Protein AF-0000000066157811 (afdb_homodimer)

Foldseek 3Di:
DQDLQRLCCLQAEAQVDDPPVDFCVLVVSCVVSPVQVPHNDFKGKHFHHPQVLQFCQQVAAFDAFPVGDGQKGKHPFWTKMKMWGFDPPATPNRTHTGIDIDTFIWMFGWDDVVTGGRGTRDTDHDDD/DQALQRLCCLQAEAQVDDPPVDFCVLVVSCVVSPCQVPHNDFKGKHFHHPQVLQFCQQVAAFDAFPVGDGQKGKRPFWTKMKMWGFDPPATPNRTHTGI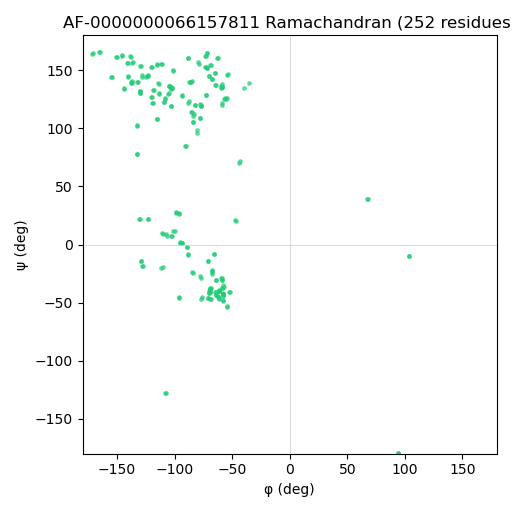DIDTFIWMFGWDDVVTGGRGTRDTDHDDD

Sequence (256 aa):
KESSAKKFQRQHIDSSGSPSTNPNYCNAMMKSRNMTQERCKPVNTFVHEPLADVQAVCFQKNVPCKNGQSNCYESTSNMHITDCRLTSNSKFPDCLYRTSQEEKSIIVACEGNPYVPVHFDASVAASAKESSAKKFQRQHIDSSGSPSTNPNYCNAMMKSRNMTQERCKPVNTFVHEPLADVQAVCFQKNVPCKNGQSNCYESTSNMHITDCRLTSNSKFPDCLYRTSQEEKSIIVACEGNPYVPVHFDASVAASA

pLDDT: mean 93.69, std 8.55, range [51.44, 98.88]

Secondary structure (DSSP, 8-state):
---HHHHHHHHHB-TT----S-TTHHHHHHHHTTSSSSS--SEEEEE-S-HHHHHHGGGSEEE--TTS-S-EEE-SS-EEEEEEEE-TT-BTTB--EEEEEEEEEEEEEEETTTTEEEEEEEEEPPP-/---HHHHHHHHHB-TT----S-TTHHHHHHHHTTSSSSS--SEEEEE-S-HHHHHHGGGSEEE--TTS-S-EEE-SS-EEEEEEEE-TT-BTTB--EEEEEEEEEEEEEEETTTTEEEEEEEEEPPP-

Radius of gyration: 18.24 Å; Cα contacts (8 Å, |Δi|>4): 579; chains: 2; bounding box: 44×49×45 Å

Solvent-accessible surface area (backbone atoms only — not comparable to full-atom values): 13623 Å² total; per-residue (Å²): 131,83,49,56,47,55,47,33,44,56,61,26,56,36,45,85,48,64,86,54,95,46,62,56,48,35,42,53,50,40,50,77,48,63,43,41,79,90,43,58,59,32,59,49,55,34,34,32,53,51,66,67,63,60,40,50,21,67,75,52,45,57,26,58,25,80,88,65,47,72,50,17,14,30,35,92,52,69,39,52,33,35,41,28,35,42,39,58,90,40,47,75,81,56,58,39,36,43,36,27,75,45,74,27,22,41,28,31,28,42,47,73,87,72,63,30,49,40,43,83,71,48,72,41,73,75,66,110,130,83,48,55,46,55,46,32,44,56,63,25,55,37,47,84,48,66,88,55,95,46,62,55,49,34,40,53,49,39,51,76,49,62,41,43,79,91,43,57,60,34,60,49,54,33,33,31,53,52,66,68,63,62,40,49,20,66,74,52,46,56,26,57,25,81,86,64,46,73,50,16,13,30,35,92,52,69,39,53,32,36,40,28,36,42,39,57,90,40,47,73,83,56,58,41,35,44,38,28,75,45,74,27,22,42,28,33,29,42,48,75,87,73,63,30,49,41,42,84,71,48,72,41,73,75,67,110

Organism: Proechimys guairae (NCBI:txid10163)

Structure (mmCIF, N/CA/C/O backbone):
data_AF-0000000066157811-model_v1
#
loop_
_entity.id
_entity.type
_entity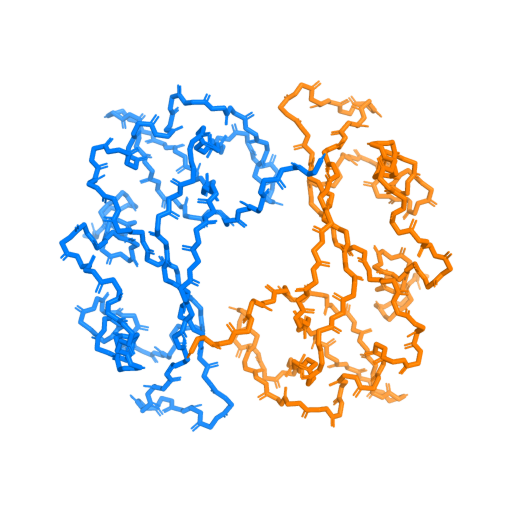.pdbx_description
1 polymer 'Ribonuclease pancreatic'
#
loop_
_atom_site.group_PDB
_atom_site.id
_atom_site.type_symbol
_atom_site.label_atom_id
_atom_site.label_alt_id
_atom_site.label_comp_id
_atom_site.label_asym_id
_atom_site.label_entity_id
_atom_site.label_seq_id
_atom_site.pdbx_PDB_ins_code
_atom_site.Cartn_x
_atom_site.Cartn_y
_atom_site.Cartn_z
_atom_site.occupancy
_atom_site.B_iso_or_equiv
_atom_site.auth_seq_id
_atom_site.auth_comp_id
_atom_site.auth_asym_id
_atom_site.auth_atom_id
_atom_site.pdbx_PDB_model_num
ATOM 1 N N . LYS A 1 1 ? -8.438 27.047 -4.875 1 87.5 1 LYS A N 1
ATOM 2 C CA . LYS A 1 1 ? -8.141 25.625 -5.02 1 87.5 1 LYS A CA 1
ATOM 3 C C . LYS A 1 1 ? -7.094 25.172 -4.004 1 87.5 1 LYS A C 1
ATOM 5 O O . LYS A 1 1 ? -6.07 25.828 -3.824 1 87.5 1 LYS A O 1
ATOM 10 N N . GLU A 1 2 ? -7.328 24.219 -3.223 1 95.88 2 GLU A N 1
ATOM 11 C CA . GLU A 1 2 ? -6.398 23.672 -2.24 1 95.88 2 GLU A CA 1
ATOM 12 C C . GLU A 1 2 ? -5.125 23.172 -2.91 1 95.88 2 GLU A C 1
ATOM 14 O O . GLU A 1 2 ? -5.188 22.469 -3.924 1 95.88 2 GLU A O 1
ATOM 19 N N . SER A 1 3 ? -3.963 23.719 -2.502 1 97.62 3 SER A N 1
ATOM 20 C CA . SER A 1 3 ? -2.703 23.25 -3.057 1 97.62 3 SER A CA 1
ATOM 21 C C . SER A 1 3 ? -2.469 21.781 -2.701 1 97.62 3 SER A C 1
ATOM 23 O O . SER A 1 3 ? -3.068 21.266 -1.758 1 97.62 3 SER A O 1
ATOM 25 N N . SER A 1 4 ? -1.574 21.156 -3.494 1 98.19 4 SER A N 1
ATOM 26 C CA . SER A 1 4 ? -1.244 19.766 -3.211 1 98.19 4 SER A CA 1
ATOM 27 C C . SER A 1 4 ? -0.693 19.594 -1.799 1 98.19 4 SER A C 1
ATOM 29 O O . SER A 1 4 ? -1.009 18.625 -1.112 1 98.19 4 SER A O 1
ATOM 31 N N . ALA A 1 5 ? 0.151 20.484 -1.361 1 98.31 5 ALA A N 1
ATOM 32 C CA . ALA A 1 5 ? 0.729 20.438 -0.021 1 98.31 5 ALA A CA 1
ATOM 33 C C . ALA A 1 5 ? -0.353 20.547 1.048 1 98.31 5 ALA A C 1
ATOM 35 O O . ALA A 1 5 ? -0.346 19.812 2.033 1 98.31 5 ALA A O 1
ATOM 36 N N . LYS A 1 6 ? -1.218 21.453 0.888 1 98.31 6 LYS A N 1
ATOM 37 C CA . LYS A 1 6 ? -2.305 21.625 1.847 1 98.31 6 LYS A CA 1
ATOM 38 C C . LYS A 1 6 ? -3.223 20.406 1.87 1 98.31 6 LYS A C 1
ATOM 40 O O . LYS A 1 6 ? -3.684 20 2.936 1 98.31 6 LYS A O 1
ATOM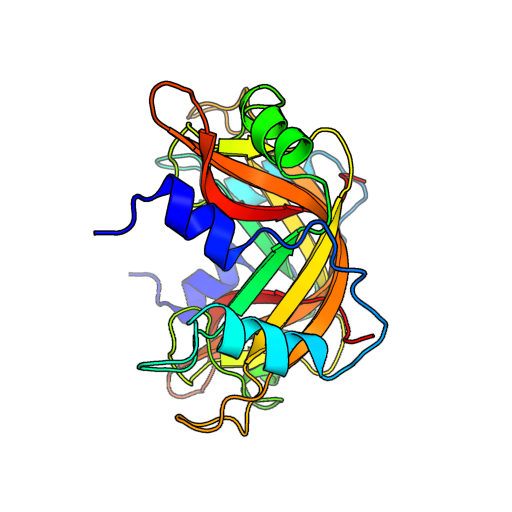 45 N N . LYS A 1 7 ? -3.547 19.906 0.721 1 98.38 7 LYS A N 1
ATOM 46 C CA . LYS A 1 7 ? -4.352 18.703 0.628 1 98.38 7 LYS A CA 1
ATOM 47 C C . LYS A 1 7 ? -3.686 17.531 1.368 1 98.38 7 LYS A C 1
ATOM 49 O O . LYS A 1 7 ? -4.352 16.781 2.08 1 98.38 7 LYS A O 1
ATOM 54 N N . PHE A 1 8 ? -2.416 17.438 1.186 1 98.81 8 PHE A N 1
ATOM 55 C CA . PHE A 1 8 ? -1.647 16.422 1.891 1 98.81 8 PHE A CA 1
ATOM 56 C C . PHE A 1 8 ? -1.806 16.562 3.398 1 98.81 8 PHE A C 1
ATOM 58 O O . PHE A 1 8 ? -2.045 15.586 4.105 1 98.81 8 PHE A O 1
ATOM 65 N N . GLN A 1 9 ? -1.651 17.719 3.844 1 98.5 9 GLN A N 1
ATOM 66 C CA . GLN A 1 9 ? -1.771 17.953 5.277 1 98.5 9 GLN A CA 1
ATOM 67 C C . GLN A 1 9 ? -3.174 17.625 5.777 1 98.5 9 GLN A C 1
ATOM 69 O O . GLN A 1 9 ? -3.334 16.953 6.801 1 98.5 9 GLN A O 1
ATOM 74 N N . ARG A 1 10 ? -4.168 18.047 5.074 1 98.38 10 ARG A N 1
ATOM 75 C CA . ARG A 1 10 ? -5.547 17.797 5.477 1 98.38 10 ARG A CA 1
ATOM 76 C C . ARG A 1 10 ? -5.836 16.297 5.523 1 98.38 10 ARG A C 1
ATOM 78 O O . ARG A 1 10 ? -6.48 15.812 6.457 1 98.38 10 ARG A O 1
ATOM 85 N N . GLN A 1 11 ? -5.309 15.602 4.559 1 98.62 11 GLN A N 1
ATOM 86 C CA . GLN A 1 11 ? -5.684 14.195 4.398 1 98.62 11 GLN A CA 1
ATOM 87 C C . GLN A 1 11 ? -4.852 13.297 5.309 1 98.62 11 GLN A C 1
ATOM 89 O O . GLN A 1 11 ? -5.301 12.227 5.711 1 98.62 11 GLN A O 1
ATOM 94 N N . HIS A 1 12 ? -3.635 13.766 5.699 1 98.5 12 HIS A N 1
ATOM 95 C CA . HIS A 1 12 ? -2.738 12.742 6.223 1 98.5 12 HIS A CA 1
ATOM 96 C C . HIS A 1 12 ? -2.166 13.148 7.578 1 98.5 12 HIS A C 1
ATOM 98 O O . HIS A 1 12 ? -1.604 12.312 8.297 1 98.5 12 HIS A O 1
ATOM 104 N N . ILE A 1 13 ? -2.277 14.391 7.984 1 98.38 13 ILE A N 1
ATOM 105 C CA . ILE A 1 13 ? -1.599 14.828 9.203 1 98.38 13 ILE A CA 1
ATOM 106 C C . ILE A 1 13 ? -2.607 14.938 10.344 1 98.38 13 ILE A C 1
ATOM 108 O O . ILE A 1 13 ? -3.582 15.688 10.242 1 98.38 13 ILE A O 1
ATOM 112 N N . ASP A 1 14 ? -2.395 14.203 11.312 1 96.88 14 ASP A N 1
ATOM 113 C CA . ASP A 1 14 ? -3.092 14.328 12.586 1 96.88 14 ASP A CA 1
ATOM 114 C C . ASP A 1 14 ? -2.109 14.297 13.75 1 96.88 14 ASP A C 1
ATOM 116 O O . ASP A 1 14 ? -2.057 13.32 14.5 1 96.88 14 ASP A O 1
ATOM 120 N N . SER A 1 15 ? -1.428 15.375 14.008 1 94.5 15 SER A N 1
ATOM 121 C CA . SER A 1 15 ? -0.342 15.469 14.977 1 94.5 15 SER A CA 1
ATOM 122 C C . SER A 1 15 ? -0.862 15.328 16.406 1 94.5 15 SER A C 1
ATOM 124 O O . SER A 1 15 ? -0.118 14.938 17.312 1 94.5 15 SER A O 1
ATOM 126 N N . SER A 1 16 ? -1.926 15.828 16.656 1 81.69 16 SER A N 1
ATOM 127 C CA . SER A 1 16 ? -2.482 15.852 18 1 81.69 16 SER A CA 1
ATOM 128 C C . SER A 1 16 ? -3.307 14.594 18.281 1 81.69 16 SER A C 1
ATOM 130 O O . SER A 1 16 ? -3.689 14.336 19.422 1 81.69 16 SER A O 1
ATOM 132 N N . GLY A 1 17 ? -3.439 13.906 17.156 1 65.12 17 GLY A N 1
ATOM 133 C CA . GLY A 1 17 ? -4.309 12.758 17.312 1 65.12 17 GLY A CA 1
ATOM 134 C C . GLY A 1 17 ? -3.596 11.539 17.875 1 65.12 17 GLY A C 1
ATOM 135 O O . GLY A 1 17 ? -2.383 11.398 17.703 1 65.12 17 GLY A O 1
ATOM 136 N N . SER A 1 18 ? -3.867 11.133 19.062 1 63 18 SER A N 1
ATOM 137 C CA . SER A 1 18 ? -3.418 9.836 19.531 1 63 18 SER A CA 1
ATOM 138 C C . SER A 1 18 ? -4.332 8.719 19.047 1 63 18 SER A C 1
ATOM 140 O O . SER A 1 18 ? -5.508 8.664 19.406 1 63 18 SER A O 1
ATOM 142 N N . PRO A 1 19 ? -3.914 8.039 17.844 1 60.81 19 PRO A N 1
ATOM 143 C CA . PRO A 1 19 ? -4.891 7.016 17.484 1 60.81 19 PRO A CA 1
ATOM 144 C C . PRO A 1 19 ? -5.359 6.191 18.688 1 60.81 19 PRO A C 1
ATOM 146 O O . PRO A 1 19 ? -4.543 5.566 19.359 1 60.81 19 PRO A O 1
ATOM 149 N N . SER A 1 20 ? -6.102 6.836 19.531 1 62.75 20 SER A N 1
ATOM 150 C CA . SER A 1 20 ? -6.801 6 20.5 1 62.75 20 SER A CA 1
ATOM 151 C C . SER A 1 20 ? -7.242 4.68 19.891 1 62.75 20 SER A C 1
ATOM 153 O O . SER A 1 20 ? -7.293 4.547 18.656 1 62.75 20 SER A O 1
ATOM 155 N N . THR A 1 21 ? -7.098 3.639 20.625 1 72.19 21 THR A N 1
ATOM 156 C CA . THR A 1 21 ? -7.738 2.355 20.359 1 72.19 21 THR A CA 1
ATOM 157 C C . THR A 1 21 ? -9.219 2.541 20.047 1 72.19 21 THR A C 1
ATOM 159 O O . THR A 1 21 ? -10 1.591 20.125 1 72.19 21 THR A O 1
ATOM 162 N N . ASN A 1 22 ? -9.477 3.848 19.641 1 84.88 22 ASN A N 1
ATOM 163 C CA . ASN A 1 22 ? -10.875 4.109 19.328 1 84.88 22 ASN A CA 1
ATOM 164 C C . ASN A 1 22 ? -11.258 3.559 17.953 1 84.88 22 ASN A C 1
ATOM 166 O O . ASN A 1 22 ? -10.805 4.062 16.938 1 84.88 22 ASN A O 1
ATOM 170 N N . PRO A 1 23 ? -12.203 2.695 17.938 1 87.69 23 PRO A N 1
ATOM 171 C CA . PRO A 1 23 ? -12.586 2.086 16.656 1 87.69 23 PRO A CA 1
ATOM 172 C C . PRO A 1 23 ? -13.305 3.064 15.727 1 87.69 23 PRO A C 1
ATOM 174 O O . PRO A 1 23 ? -13.398 2.818 14.523 1 87.69 23 PRO A O 1
ATOM 177 N N . ASN A 1 24 ? -13.727 4.191 16.344 1 92.75 24 ASN A N 1
ATOM 178 C CA . ASN A 1 24 ? -14.469 5.156 15.547 1 92.75 24 ASN A CA 1
ATOM 179 C C . ASN A 1 24 ? -13.562 6.246 14.992 1 92.75 24 ASN A C 1
ATOM 181 O O . ASN A 1 24 ? -14.016 7.152 14.289 1 92.75 24 ASN A O 1
ATOM 185 N N . TYR A 1 25 ? -12.352 6.145 15.258 1 95.25 25 TYR A N 1
ATOM 186 C CA . TYR A 1 25 ? -11.406 7.18 14.859 1 95.25 25 TYR A CA 1
ATOM 187 C C . TYR A 1 25 ? -11.484 7.449 13.367 1 95.25 25 TYR A C 1
ATOM 189 O O . TYR A 1 25 ? -11.703 8.586 12.945 1 95.25 25 TYR A O 1
ATOM 197 N N . CYS A 1 26 ? -11.375 6.414 12.656 1 95.94 26 CYS A N 1
ATOM 198 C CA . CYS A 1 26 ? -11.352 6.578 11.203 1 95.94 26 CYS A CA 1
ATOM 199 C C . CYS A 1 26 ? -12.68 7.133 10.695 1 95.94 26 CYS A C 1
ATOM 201 O O . CYS A 1 26 ? -12.703 7.973 9.797 1 95.94 26 CYS A O 1
ATOM 203 N N . ASN A 1 27 ? -13.773 6.656 11.25 1 95.75 27 ASN A N 1
ATOM 204 C CA . ASN A 1 27 ? -15.062 7.184 10.828 1 95.75 27 ASN A CA 1
ATOM 205 C C . ASN A 1 27 ? -15.148 8.695 11.031 1 95.75 27 ASN A C 1
ATOM 207 O O . ASN A 1 27 ? -15.594 9.422 10.141 1 95.75 27 ASN A O 1
ATOM 211 N N . ALA A 1 28 ? -14.703 9.172 12.133 1 95.12 28 ALA A N 1
ATOM 212 C CA . ALA A 1 28 ? -14.75 10.594 12.461 1 95.12 28 ALA A CA 1
ATOM 213 C C . ALA A 1 28 ? -13.766 11.391 11.617 1 95.12 28 ALA A C 1
ATOM 215 O O . ALA A 1 28 ? -14.109 12.438 11.062 1 95.12 28 ALA A O 1
ATOM 216 N N . MET A 1 29 ? -12.562 10.906 11.5 1 96.56 29 MET A N 1
ATOM 217 C CA . MET A 1 29 ? -11.492 11.648 10.852 1 96.56 29 MET A CA 1
ATOM 218 C C . MET A 1 29 ? -11.719 11.742 9.352 1 96.56 29 MET A C 1
ATOM 220 O O . MET A 1 29 ? -11.508 12.797 8.742 1 96.56 29 MET A O 1
ATOM 224 N N . MET A 1 30 ? -12.172 10.617 8.719 1 97.31 30 MET A N 1
ATOM 225 C CA . MET A 1 30 ? -12.438 10.641 7.281 1 97.31 30 MET A CA 1
ATOM 226 C C . MET A 1 30 ? -13.523 11.648 6.941 1 97.31 30 MET A C 1
ATOM 228 O O . MET A 1 30 ? -13.445 12.336 5.918 1 97.31 30 MET A O 1
ATOM 232 N N . LYS A 1 31 ? -14.523 11.742 7.758 1 96.38 31 LYS A N 1
ATOM 233 C CA . LYS A 1 31 ? -15.594 12.711 7.551 1 96.38 31 LYS A CA 1
ATOM 234 C C . LYS A 1 31 ? -15.102 14.133 7.777 1 96.38 31 LYS A C 1
ATOM 236 O O . LYS A 1 31 ? -15.289 15.008 6.926 1 96.38 31 LYS A O 1
ATOM 241 N N . SER A 1 32 ? -14.383 14.352 8.875 1 96.06 32 SER A N 1
ATOM 242 C CA . SER A 1 32 ? -13.969 15.695 9.273 1 96.06 32 SER A CA 1
ATOM 243 C C . SER A 1 32 ? -12.961 16.281 8.289 1 96.06 32 SER A C 1
ATOM 245 O O . SER A 1 32 ? -12.859 17.5 8.133 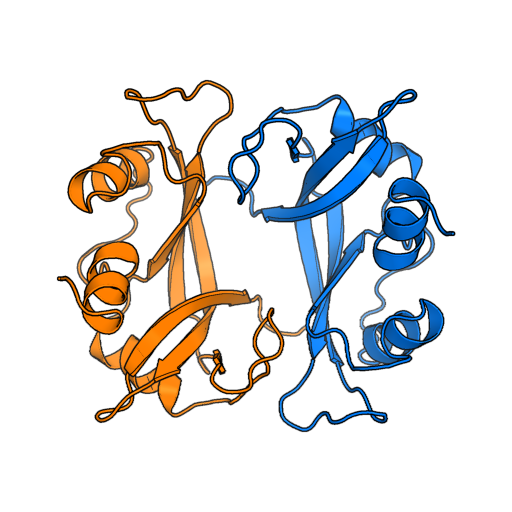1 96.06 32 SER A O 1
ATOM 247 N N . ARG A 1 33 ? -12.25 15.383 7.594 1 97.62 33 ARG A N 1
ATOM 248 C CA . ARG A 1 33 ? -11.211 15.836 6.676 1 97.62 33 ARG A CA 1
ATOM 249 C C . ARG A 1 33 ? -11.711 15.828 5.234 1 97.62 33 ARG A C 1
ATOM 251 O O . ARG A 1 33 ? -10.906 15.898 4.297 1 97.62 33 ARG A O 1
ATOM 258 N N . ASN A 1 34 ? -12.938 15.68 5.035 1 96.94 34 ASN A N 1
ATOM 259 C CA . ASN A 1 34 ? -13.625 15.82 3.754 1 96.94 34 ASN A CA 1
ATOM 260 C C . ASN A 1 34 ? -13.219 14.719 2.779 1 96.94 34 ASN A C 1
ATOM 262 O O . ASN A 1 34 ? -13.008 14.977 1.595 1 96.94 34 ASN A O 1
ATOM 266 N N . MET A 1 35 ? -13.078 13.547 3.35 1 97.62 35 MET A N 1
ATOM 267 C CA . MET A 1 35 ? -12.734 12.43 2.479 1 97.62 35 MET A CA 1
ATOM 268 C C . MET A 1 35 ? -13.961 11.57 2.184 1 97.62 35 MET A C 1
ATOM 270 O O . MET A 1 35 ? -13.836 10.477 1.62 1 97.62 35 MET A O 1
ATOM 274 N N . THR A 1 36 ? -15.188 11.992 2.607 1 97.06 36 THR A N 1
ATOM 275 C CA . THR A 1 36 ? -16.422 11.242 2.4 1 97.06 36 THR A CA 1
ATOM 276 C C . THR A 1 36 ? -17.5 12.133 1.815 1 97.06 36 THR A C 1
ATOM 278 O O . THR A 1 36 ? -18.688 11.93 2.072 1 97.06 36 THR A O 1
ATOM 281 N N . GLN A 1 37 ? -17.234 13.219 1.188 1 94.19 37 GLN A N 1
ATOM 282 C CA . GLN A 1 37 ? -18.203 14.188 0.696 1 94.19 37 GLN A CA 1
ATOM 283 C C . GLN A 1 37 ? -18.891 13.688 -0.575 1 94.19 37 GLN A C 1
ATOM 285 O O . GLN A 1 37 ? -20.109 13.742 -0.694 1 94.19 37 GLN A O 1
ATOM 290 N N . GLU A 1 38 ? -18.219 13.148 -1.557 1 92 38 GLU A N 1
ATOM 291 C CA . GLU A 1 38 ? -18.781 12.711 -2.828 1 92 38 GLU A CA 1
ATOM 292 C C . GLU A 1 38 ? -18.734 11.188 -2.955 1 92 38 GLU A C 1
ATOM 294 O O . GLU A 1 38 ? -19.578 10.594 -3.621 1 92 38 GLU A O 1
ATOM 299 N N . ARG A 1 39 ? -18.016 10.633 -2.303 1 94.88 39 ARG A N 1
ATOM 300 C CA . ARG A 1 39 ? -17.781 9.195 -2.24 1 94.88 39 ARG A CA 1
ATOM 301 C C . ARG A 1 39 ? -17 8.812 -0.985 1 94.88 39 ARG A C 1
ATOM 303 O O . ARG A 1 39 ? -16.438 9.68 -0.313 1 94.88 39 ARG A O 1
ATOM 310 N N . CYS A 1 40 ? -17 7.574 -0.717 1 96.81 40 CYS A N 1
ATOM 311 C CA . CYS A 1 40 ? -16.156 7.078 0.359 1 96.81 40 CYS A CA 1
ATOM 312 C C . CYS A 1 40 ? -14.734 6.828 -0.138 1 96.81 40 CYS A C 1
ATOM 314 O O . CYS A 1 40 ? -14.5 5.91 -0.928 1 96.81 40 CYS A O 1
ATOM 316 N N . LYS A 1 41 ? -13.773 7.684 0.206 1 97.06 41 LYS A N 1
ATOM 317 C CA . LYS A 1 41 ? -12.391 7.34 -0.123 1 97.06 41 LYS A CA 1
ATOM 318 C C . LYS A 1 41 ? -12.016 5.973 0.443 1 97.06 41 LYS A C 1
ATOM 320 O O . LYS A 1 41 ? -12.117 5.746 1.649 1 97.06 41 LYS A O 1
ATOM 325 N N . PRO A 1 42 ? -11.547 5.086 -0.28 1 96.5 42 PRO A N 1
ATOM 326 C CA . PRO A 1 42 ? -11.422 3.699 0.178 1 96.5 42 PRO A CA 1
ATOM 327 C C . PRO A 1 42 ? -10.359 3.529 1.257 1 96.5 42 PRO A C 1
ATOM 329 O O . PRO A 1 42 ? -10.547 2.768 2.209 1 96.5 42 PRO A O 1
ATOM 332 N N . VAL A 1 43 ? -9.266 4.199 1.081 1 97.06 43 VAL A N 1
ATOM 333 C CA . VAL A 1 43 ? -8.164 3.994 2.016 1 97.06 43 VAL A CA 1
ATOM 334 C C . VAL A 1 43 ? -7.484 5.328 2.314 1 97.06 43 VAL A C 1
ATOM 336 O O . VAL A 1 43 ? -7.375 6.188 1.436 1 97.06 43 VAL A O 1
ATOM 339 N N . ASN A 1 44 ? -7.027 5.492 3.523 1 97.5 44 ASN A N 1
ATOM 340 C CA . ASN A 1 44 ? -6.238 6.648 3.924 1 97.5 44 ASN A CA 1
ATOM 341 C C . ASN A 1 44 ? -5.352 6.336 5.125 1 97.5 44 ASN A C 1
ATOM 343 O O . ASN A 1 44 ? -5.715 5.516 5.973 1 97.5 44 ASN A O 1
ATOM 347 N N . THR A 1 45 ? -4.188 6.902 5.137 1 97.25 45 THR A N 1
ATOM 348 C CA . THR A 1 45 ? -3.285 6.766 6.273 1 97.25 45 THR A CA 1
ATOM 349 C C . THR A 1 45 ? -3.092 8.109 6.977 1 97.25 45 THR A C 1
ATOM 351 O O . THR A 1 45 ? -2.822 9.117 6.332 1 97.25 45 THR A O 1
ATOM 354 N N . PHE A 1 46 ? -3.248 8.133 8.25 1 97.38 46 PHE A N 1
ATOM 355 C CA . PHE A 1 46 ? -2.955 9.312 9.062 1 97.38 46 PHE A CA 1
ATOM 356 C C . PHE A 1 46 ? -1.64 9.133 9.812 1 97.38 46 PHE A C 1
ATOM 358 O O . PHE A 1 46 ? -1.368 8.062 10.359 1 97.38 46 PHE A O 1
ATOM 365 N N . VAL A 1 47 ? -0.888 10.141 9.797 1 97.5 47 VAL A N 1
ATOM 366 C CA . VAL A 1 47 ? 0.37 10.18 10.539 1 97.5 47 VAL A CA 1
ATOM 367 C C . VAL A 1 47 ? 0.211 11.047 11.781 1 97.5 47 VAL A C 1
ATOM 369 O O . VAL A 1 47 ? -0.306 12.164 11.711 1 97.5 47 VAL A O 1
ATOM 372 N N . HIS A 1 48 ? 0.74 10.562 12.898 1 96.94 48 HIS A N 1
ATOM 373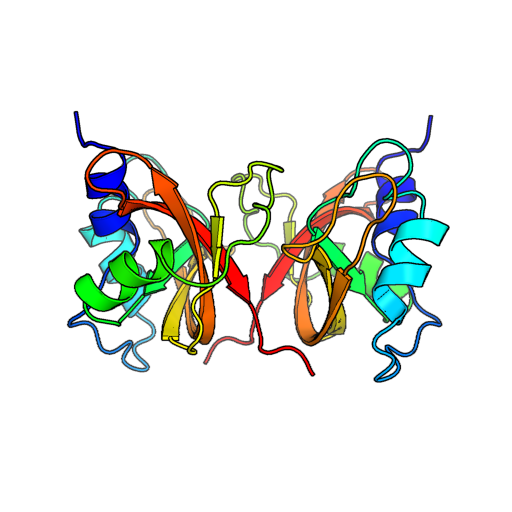 C CA . HIS A 1 48 ? 0.448 11.227 14.156 1 96.94 48 HIS A CA 1
ATOM 374 C C . HIS A 1 48 ? 1.663 11.992 14.672 1 96.94 48 HIS A C 1
ATOM 376 O O . HIS A 1 48 ? 1.625 12.57 15.758 1 96.94 48 HIS A O 1
ATOM 382 N N . GLU A 1 49 ? 2.703 12.133 13.93 1 96.62 49 GLU A N 1
ATOM 383 C CA . GLU A 1 49 ? 3.863 12.953 14.266 1 96.62 49 GLU A CA 1
ATOM 384 C C . GLU A 1 49 ? 3.596 14.43 13.977 1 96.62 49 GLU A C 1
ATOM 386 O O . GLU A 1 49 ? 2.711 14.766 13.188 1 96.62 49 GLU A O 1
ATOM 391 N N . PRO A 1 50 ? 4.344 15.312 14.664 1 96.75 50 PRO A N 1
ATOM 392 C CA . PRO A 1 50 ? 4.246 16.719 14.297 1 96.75 50 PRO A CA 1
ATOM 393 C C . PRO A 1 50 ? 4.52 16.969 12.812 1 96.75 50 PRO A C 1
ATOM 395 O O . PRO A 1 50 ? 5.375 16.312 12.219 1 96.75 50 PRO A O 1
ATOM 398 N N . LEU A 1 51 ? 3.834 17.922 12.289 1 97.69 51 LEU A N 1
ATOM 399 C CA . LEU A 1 51 ? 3.973 18.25 10.875 1 97.69 51 LEU A CA 1
ATOM 400 C C . LEU A 1 51 ? 5.438 18.453 10.5 1 97.69 51 LEU A C 1
ATOM 402 O O . LEU A 1 51 ? 5.887 18.016 9.445 1 97.69 51 LEU A O 1
ATOM 406 N N . ALA A 1 52 ? 6.168 19.094 11.336 1 97.75 52 ALA A N 1
ATOM 407 C CA . ALA A 1 52 ? 7.574 19.375 11.07 1 97.75 52 ALA A CA 1
ATOM 408 C C . ALA A 1 52 ? 8.367 18.094 10.844 1 97.75 52 ALA A C 1
ATOM 410 O O . ALA A 1 52 ? 9.273 18.062 10.008 1 97.75 52 ALA A O 1
ATOM 411 N N . ASP A 1 53 ? 8.062 17.047 11.57 1 97.88 53 ASP A N 1
ATOM 412 C CA . ASP A 1 53 ? 8.75 15.766 11.438 1 97.88 53 ASP A CA 1
ATOM 413 C C . ASP A 1 53 ? 8.414 15.109 10.094 1 97.88 53 ASP A C 1
ATOM 415 O O . ASP A 1 53 ? 9.273 14.477 9.484 1 97.88 53 ASP A O 1
ATOM 419 N N . VAL A 1 54 ? 7.172 15.266 9.703 1 98.62 54 VAL A N 1
ATOM 420 C CA . VAL A 1 54 ? 6.762 14.688 8.422 1 98.62 54 VAL A CA 1
ATOM 421 C C . VAL A 1 54 ? 7.406 15.461 7.277 1 98.62 54 VAL A C 1
ATOM 423 O O . VAL A 1 54 ? 7.863 14.867 6.297 1 98.62 54 VAL A O 1
ATOM 426 N N . GLN A 1 55 ? 7.484 16.781 7.379 1 98.75 55 GLN A N 1
ATOM 427 C CA . GLN A 1 55 ? 8.148 17.594 6.367 1 98.75 55 GLN A CA 1
ATOM 428 C C . GLN A 1 55 ? 9.641 17.266 6.285 1 98.75 55 GLN A C 1
ATOM 430 O O . GLN A 1 55 ? 10.227 17.297 5.203 1 98.75 55 GLN A O 1
ATOM 435 N N . ALA A 1 56 ? 10.25 16.875 7.363 1 98.69 56 ALA A N 1
ATOM 436 C CA . ALA A 1 56 ? 11.672 16.547 7.414 1 98.69 56 ALA A CA 1
ATOM 437 C C . ALA A 1 56 ? 11.977 15.289 6.609 1 98.69 56 ALA A C 1
ATOM 439 O O . ALA A 1 56 ? 13.125 15.055 6.223 1 98.69 56 ALA A O 1
ATOM 440 N N . VAL A 1 57 ? 10.984 14.453 6.371 1 98.75 57 VAL A N 1
ATOM 441 C CA . VAL A 1 57 ? 11.18 13.219 5.605 1 98.75 57 VAL A CA 1
ATOM 442 C C . VAL A 1 57 ? 11.695 13.555 4.211 1 98.75 57 VAL A C 1
ATOM 444 O O . VAL A 1 57 ? 12.484 12.797 3.635 1 98.75 57 VAL A O 1
ATOM 447 N N . CYS A 1 58 ? 11.359 14.75 3.662 1 98.81 58 CYS A N 1
ATOM 448 C CA . CYS A 1 58 ? 11.742 15.164 2.316 1 98.81 58 CYS A CA 1
ATOM 449 C C . CYS A 1 58 ? 13.25 15.336 2.207 1 98.81 58 CYS A C 1
ATOM 451 O O . CYS A 1 58 ? 13.789 15.438 1.103 1 98.81 58 CYS A O 1
ATOM 453 N N . PHE A 1 59 ? 13.93 15.258 3.291 1 98.44 59 PHE A N 1
ATOM 454 C CA . PHE A 1 59 ? 15.375 15.43 3.305 1 98.44 59 PHE A CA 1
ATOM 455 C C . PHE A 1 59 ? 16.062 14.219 3.908 1 98.44 59 PHE A C 1
ATOM 457 O O . PHE A 1 59 ? 17.188 14.312 4.414 1 98.44 59 PHE A O 1
ATOM 464 N N . GLN A 1 60 ? 15.414 13.102 3.908 1 97.56 60 GLN A N 1
ATOM 465 C CA . GLN A 1 60 ? 15.977 11.867 4.445 1 97.56 60 GLN A CA 1
ATOM 466 C C . GLN A 1 60 ? 16.328 10.898 3.322 1 97.56 60 GLN A C 1
ATOM 468 O O . GLN A 1 60 ? 17.094 11.234 2.414 1 97.56 60 GLN A O 1
ATOM 473 N N . LYS A 1 61 ? 15.906 9.703 3.348 1 96.12 61 LYS A N 1
ATOM 474 C CA . LYS A 1 61 ? 16.344 8.68 2.402 1 96.12 61 LYS A CA 1
ATOM 475 C C . LYS A 1 61 ? 15.523 8.734 1.116 1 96.12 61 LYS A C 1
ATOM 477 O O . LYS A 1 61 ? 14.336 8.422 1.124 1 96.12 61 LYS A O 1
ATOM 482 N N . ASN A 1 62 ? 16.172 9.07 0.044 1 96.44 62 ASN A N 1
ATOM 483 C CA . ASN A 1 62 ? 15.516 9.062 -1.256 1 96.44 62 ASN A CA 1
ATOM 484 C C . ASN A 1 62 ? 15.273 7.641 -1.758 1 96.44 62 ASN A C 1
ATOM 486 O O . ASN A 1 62 ? 16.188 6.805 -1.715 1 96.44 62 ASN A O 1
ATOM 490 N N . VAL A 1 63 ? 14.102 7.348 -2.146 1 95.62 63 VAL A N 1
ATOM 491 C CA . VAL A 1 63 ? 13.734 6.047 -2.699 1 95.62 63 VAL A CA 1
ATOM 492 C C . VAL A 1 63 ? 12.836 6.238 -3.92 1 95.62 63 VAL A C 1
ATOM 494 O O . VAL A 1 63 ? 12.211 7.289 -4.078 1 95.62 63 VAL A O 1
ATOM 497 N N . PRO A 1 64 ? 12.773 5.309 -4.801 1 95.06 64 PRO A N 1
ATOM 498 C CA . PRO A 1 64 ? 11.805 5.418 -5.891 1 95.06 64 PRO A CA 1
ATOM 499 C C . PRO A 1 64 ? 10.359 5.312 -5.41 1 95.06 64 PRO A C 1
ATOM 501 O O . PRO A 1 64 ? 10.062 4.531 -4.504 1 95.06 64 PRO A O 1
ATOM 504 N N . CYS A 1 65 ? 9.516 6.094 -6.039 1 96.69 65 CYS A N 1
ATOM 505 C CA . CYS A 1 65 ? 8.086 5.988 -5.773 1 96.69 65 CYS A CA 1
ATOM 506 C C . CYS A 1 65 ? 7.5 4.727 -6.395 1 96.69 65 CYS A C 1
ATOM 508 O O . CYS A 1 65 ? 8.086 4.164 -7.328 1 96.69 65 CYS A O 1
ATOM 510 N N . LYS A 1 66 ? 6.367 4.371 -5.922 1 95.5 66 LYS A N 1
ATOM 511 C CA . LYS A 1 66 ? 5.664 3.234 -6.512 1 95.5 66 LYS A CA 1
ATOM 512 C C . LYS A 1 66 ? 5.383 3.475 -7.992 1 95.5 66 LYS A C 1
ATOM 514 O O . LYS A 1 66 ? 5.332 2.529 -8.781 1 95.5 66 LYS A O 1
ATOM 519 N N . ASN A 1 67 ? 5.195 4.766 -8.359 1 94.19 67 ASN A N 1
ATOM 520 C CA . ASN A 1 67 ? 4.863 5.078 -9.75 1 94.19 67 ASN A CA 1
ATOM 521 C C . ASN A 1 67 ? 6.121 5.289 -10.586 1 94.19 67 ASN A C 1
ATOM 523 O O . ASN A 1 67 ? 6.035 5.68 -11.75 1 94.19 67 ASN A O 1
ATOM 527 N N . GLY A 1 68 ? 7.27 5.219 -9.969 1 91.38 68 GLY A N 1
ATOM 528 C CA . GLY A 1 68 ? 8.508 5.25 -10.719 1 91.38 68 GLY A CA 1
ATOM 529 C C . GLY A 1 68 ? 9.219 6.59 -10.648 1 91.38 68 GLY A C 1
ATOM 530 O O . GLY A 1 68 ? 10.359 6.723 -11.094 1 91.38 68 GLY A O 1
ATOM 531 N N . GLN A 1 69 ? 8.547 7.566 -10.109 1 94.69 69 GLN A N 1
ATOM 532 C CA . GLN A 1 69 ? 9.18 8.875 -9.969 1 94.69 69 GLN A CA 1
ATOM 533 C C . GLN A 1 69 ? 10.242 8.852 -8.875 1 94.69 69 GLN A C 1
ATOM 535 O O . GLN A 1 69 ? 10.297 7.922 -8.07 1 94.69 69 GLN A O 1
ATOM 540 N N . SER A 1 70 ? 11.07 9.836 -8.859 1 94.38 70 SER A N 1
ATOM 541 C CA . SER A 1 70 ? 12.242 9.805 -7.992 1 94.38 70 SER A CA 1
ATOM 542 C C . SER A 1 70 ? 12.117 10.828 -6.863 1 94.38 70 SER A C 1
ATOM 544 O O . SER A 1 70 ? 13.094 11.109 -6.164 1 94.38 70 SER A O 1
ATOM 546 N N . ASN A 1 71 ? 10.977 11.391 -6.723 1 97.81 71 ASN A N 1
ATOM 547 C CA . ASN A 1 71 ? 10.836 12.453 -5.727 1 97.81 71 ASN A CA 1
ATOM 548 C C . ASN A 1 71 ? 10.219 11.93 -4.438 1 97.81 71 ASN A C 1
ATOM 550 O O . ASN A 1 71 ? 9.523 12.664 -3.732 1 97.81 71 ASN A O 1
ATOM 554 N N . CYS A 1 72 ? 10.406 10.609 -4.125 1 98.44 72 CYS A N 1
ATOM 555 C CA . CYS A 1 72 ? 9.922 10.031 -2.875 1 98.44 72 CYS A CA 1
ATOM 556 C C . CYS A 1 72 ? 11.062 9.891 -1.868 1 98.44 72 CYS A C 1
ATOM 558 O O . CYS A 1 72 ? 12.219 9.711 -2.252 1 98.44 72 CYS A O 1
ATOM 560 N N . TYR A 1 73 ? 10.695 10 -0.619 1 98.25 73 TYR A N 1
ATOM 561 C CA . TYR A 1 73 ? 11.633 9.891 0.497 1 98.25 73 TYR A CA 1
ATOM 562 C C . TYR A 1 73 ? 11.039 9.055 1.625 1 98.25 73 TYR A C 1
ATOM 564 O O . TYR A 1 73 ? 9.852 9.18 1.935 1 98.25 73 TYR A O 1
ATOM 572 N N . GLU A 1 74 ? 11.828 8.219 2.211 1 97.94 74 GLU A N 1
ATOM 573 C CA . GLU A 1 74 ? 11.445 7.352 3.322 1 97.94 74 GLU A CA 1
ATOM 574 C C . GLU A 1 74 ? 11.977 7.887 4.648 1 97.94 74 GLU A C 1
ATOM 576 O O . GLU A 1 74 ? 13.141 8.281 4.738 1 97.94 74 GLU A O 1
ATOM 581 N N . SER A 1 75 ? 11.125 7.887 5.602 1 98.25 75 SER A N 1
ATOM 582 C CA . SER A 1 75 ? 11.562 8.344 6.914 1 98.25 75 SER A CA 1
ATOM 583 C C . SER A 1 75 ? 12.617 7.418 7.504 1 98.25 75 SER A C 1
ATOM 585 O O . SER A 1 75 ? 12.547 6.199 7.32 1 98.25 75 SER A O 1
ATOM 587 N N . THR A 1 76 ? 13.523 7.938 8.258 1 96.25 76 THR A N 1
ATOM 588 C CA . THR A 1 76 ? 14.555 7.145 8.914 1 96.25 76 THR A CA 1
ATOM 589 C C . THR A 1 76 ? 13.992 6.441 10.148 1 96.25 76 THR A C 1
ATOM 591 O O . THR A 1 76 ? 14.508 5.402 10.562 1 96.25 76 THR A O 1
ATOM 594 N N . SER A 1 77 ? 12.969 7.035 10.734 1 95.5 77 SER A N 1
ATOM 595 C CA . SER A 1 77 ? 12.344 6.461 11.922 1 95.5 77 SER A CA 1
ATOM 596 C C . SER A 1 77 ? 10.93 5.965 11.617 1 95.5 77 SER A C 1
ATOM 598 O O . SER A 1 77 ? 10.297 6.422 10.664 1 95.5 77 SER A O 1
ATOM 600 N N . ASN A 1 78 ? 10.578 5 12.484 1 96.19 78 ASN A N 1
ATOM 601 C CA . ASN A 1 78 ? 9.172 4.617 12.445 1 96.19 78 ASN A CA 1
ATOM 602 C C . ASN A 1 78 ? 8.281 5.723 13 1 96.19 78 ASN A C 1
ATOM 604 O O . ASN A 1 78 ? 8.664 6.438 13.922 1 96.19 78 ASN A O 1
ATOM 608 N N . MET A 1 79 ? 7.145 5.797 12.383 1 95.44 79 MET A N 1
ATOM 609 C CA . MET A 1 79 ? 6.141 6.762 12.82 1 95.44 79 MET A CA 1
ATOM 610 C C . MET A 1 79 ? 4.852 6.059 13.234 1 95.44 79 MET A C 1
ATOM 612 O O . MET A 1 79 ? 4.586 4.938 12.805 1 95.44 79 MET A O 1
ATOM 616 N N . HIS A 1 80 ? 4.129 6.695 14.133 1 94.81 80 HIS A N 1
ATOM 617 C CA . HIS A 1 80 ? 2.807 6.191 14.492 1 94.81 80 HIS A CA 1
ATOM 618 C C . HIS A 1 80 ? 1.776 6.531 13.422 1 94.81 80 HIS A C 1
ATOM 620 O O . HIS A 1 80 ? 1.538 7.707 13.133 1 94.81 80 HIS A O 1
ATOM 626 N N . ILE A 1 81 ? 1.188 5.504 12.859 1 95.5 81 ILE A N 1
ATOM 627 C CA . ILE A 1 81 ? 0.234 5.758 11.789 1 95.5 81 ILE A CA 1
ATOM 628 C C . ILE A 1 81 ? -1.066 5.008 12.062 1 95.5 81 ILE A C 1
ATOM 630 O O . ILE A 1 81 ? -1.077 4.023 12.805 1 95.5 81 ILE A O 1
ATOM 634 N N . THR A 1 82 ? -2.111 5.477 11.578 1 95.12 82 THR A N 1
ATOM 635 C CA . THR A 1 82 ? -3.406 4.805 11.547 1 95.12 82 THR A CA 1
ATOM 636 C C . THR A 1 82 ? -3.877 4.594 10.109 1 95.12 82 THR A C 1
ATOM 638 O O . THR A 1 82 ? -3.977 5.551 9.336 1 95.12 82 THR A O 1
ATOM 641 N N . ASP A 1 83 ? -4.094 3.398 9.812 1 95.31 83 ASP A N 1
ATOM 642 C CA . ASP A 1 83 ? -4.672 3.068 8.516 1 95.31 83 ASP A CA 1
ATOM 643 C C . ASP A 1 83 ? -6.191 2.955 8.602 1 95.31 83 ASP A C 1
ATOM 645 O O . ASP A 1 83 ? -6.723 2.305 9.508 1 95.31 83 ASP A O 1
ATOM 649 N N . CYS A 1 84 ? -6.824 3.654 7.746 1 95.69 84 CYS A N 1
ATOM 650 C CA . CYS A 1 84 ? -8.273 3.604 7.602 1 95.69 84 CYS A CA 1
ATOM 651 C C . CYS A 1 84 ? -8.672 2.91 6.305 1 95.69 84 CYS A C 1
ATOM 653 O O . CYS A 1 84 ? -8.281 3.346 5.219 1 95.69 84 CYS A O 1
ATOM 655 N N . ARG A 1 85 ? -9.422 1.912 6.418 1 95.5 85 ARG A N 1
ATOM 656 C CA . ARG A 1 85 ? -9.859 1.19 5.227 1 95.5 85 ARG A CA 1
ATOM 657 C C . ARG A 1 85 ? -11.375 0.992 5.234 1 95.5 85 ARG A C 1
ATOM 659 O O . ARG A 1 85 ? -11.938 0.517 6.223 1 95.5 85 ARG A O 1
ATOM 666 N N . LEU A 1 86 ? -11.977 1.354 4.098 1 96.06 86 LEU A N 1
ATOM 667 C CA . LEU A 1 86 ? -13.422 1.206 3.934 1 96.06 86 LEU A CA 1
ATOM 668 C C . LEU A 1 86 ? -13.836 -0.25 4.105 1 96.06 86 LEU A C 1
ATOM 670 O O . LEU A 1 86 ? -13.18 -1.155 3.588 1 96.06 86 LEU A O 1
ATOM 674 N N . THR A 1 87 ? -14.906 -0.491 4.848 1 93.44 87 THR A N 1
ATOM 675 C CA . THR A 1 87 ? -15.383 -1.843 5.121 1 93.44 87 THR A CA 1
ATOM 676 C C . THR A 1 87 ? -16.359 -2.303 4.039 1 93.44 87 THR A C 1
ATOM 678 O O . THR A 1 87 ? -16.859 -1.485 3.271 1 93.44 87 THR A O 1
ATOM 681 N N . SER A 1 88 ? -16.594 -3.648 3.893 1 88.19 88 SER A N 1
ATOM 682 C CA . SE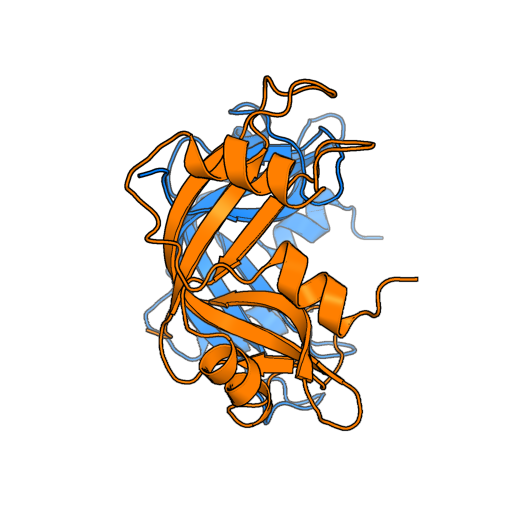R A 1 88 ? -17.438 -4.285 2.893 1 88.19 88 SER A CA 1
ATOM 683 C C . SER A 1 88 ? -18.859 -3.742 2.955 1 88.19 88 SER A C 1
ATOM 685 O O . SER A 1 88 ? -19.516 -3.574 1.923 1 88.19 88 SER A O 1
ATOM 687 N N . ASN A 1 89 ? -19.422 -3.434 4.016 1 83.56 89 ASN A N 1
ATOM 688 C CA . ASN A 1 89 ? -20.828 -3.045 4.152 1 83.56 89 ASN A CA 1
ATOM 689 C C . ASN A 1 89 ? -20.984 -1.527 4.152 1 83.56 89 ASN A C 1
ATOM 691 O O . ASN A 1 89 ? -22.031 -1.009 4.562 1 83.56 89 ASN A O 1
ATOM 695 N N . SER A 1 90 ? -20 -0.907 3.49 1 87.62 90 SER A N 1
ATOM 696 C CA . SER A 1 90 ? -20.031 0.552 3.475 1 87.62 90 SER A CA 1
ATOM 697 C C . SER A 1 90 ? -20.484 1.083 2.123 1 87.62 90 SER A C 1
ATOM 699 O O . SER A 1 90 ? -20.141 0.527 1.079 1 87.62 90 SER A O 1
ATOM 701 N N . LYS A 1 91 ? -21.5 2.039 2.131 1 84.81 91 LYS A N 1
ATOM 702 C CA . LYS A 1 91 ? -21.953 2.717 0.923 1 84.81 91 LYS A CA 1
ATOM 703 C C . LYS A 1 91 ? -22.172 4.207 1.176 1 84.81 91 LYS A C 1
ATOM 705 O O . LYS A 1 91 ? -22.672 4.598 2.23 1 84.81 91 LYS A O 1
ATOM 710 N N . PHE A 1 92 ? -21.797 4.926 0.247 1 91.31 92 PHE A N 1
ATOM 711 C CA . PHE A 1 92 ? -22.062 6.359 0.346 1 91.31 92 PHE A CA 1
ATOM 712 C C . PHE A 1 92 ? -23.562 6.629 0.48 1 91.31 92 PHE A C 1
ATOM 714 O O . PHE A 1 92 ? -24.375 5.992 -0.194 1 91.31 92 PHE A O 1
ATOM 721 N N . PRO A 1 93 ? -23.828 7.547 1.422 1 93 93 PRO A N 1
ATOM 722 C CA . PRO A 1 93 ? -23.016 8.484 2.197 1 93 93 PRO A CA 1
ATOM 723 C C . PRO A 1 93 ? -22.594 7.918 3.553 1 93 93 PRO A C 1
ATOM 725 O O . PRO A 1 93 ? -21.938 8.602 4.332 1 93 93 PRO A O 1
ATOM 728 N N . ASP A 1 94 ? -22.984 6.652 3.838 1 93.25 94 ASP A N 1
ATOM 729 C CA . ASP A 1 94 ? -22.625 6.047 5.113 1 93.25 94 ASP A CA 1
ATOM 730 C C . ASP A 1 94 ? -21.297 5.305 5.012 1 93.25 94 ASP A C 1
ATOM 732 O O . ASP A 1 94 ? -21.266 4.082 4.859 1 93.25 94 ASP A O 1
ATOM 736 N N . CYS A 1 95 ? -20.297 6.008 5.16 1 96.75 95 CYS A N 1
ATOM 737 C CA . CYS A 1 95 ? -18.969 5.441 5.055 1 96.75 95 CYS A CA 1
ATOM 738 C C . CYS A 1 95 ? -18.5 4.883 6.395 1 96.75 95 CYS A C 1
ATOM 740 O O . CYS A 1 95 ? -18.5 5.594 7.398 1 96.75 95 CYS A O 1
ATOM 742 N N . LEU A 1 96 ? -18.141 3.596 6.426 1 96.19 96 LEU A N 1
ATOM 743 C CA . LEU A 1 96 ? -17.625 2.922 7.613 1 96.19 96 LEU A CA 1
ATOM 744 C C . LEU A 1 96 ? -16.219 2.396 7.383 1 96.19 96 LEU A C 1
ATOM 746 O O . LEU A 1 96 ? -15.945 1.767 6.359 1 96.19 96 LEU A O 1
ATOM 750 N N . TYR A 1 97 ? -15.391 2.68 8.367 1 95.25 97 TYR A N 1
ATOM 751 C CA . TYR A 1 97 ? -13.984 2.332 8.203 1 95.25 97 TYR A CA 1
ATOM 752 C C . TYR A 1 97 ? -13.508 1.428 9.336 1 95.25 97 TYR A C 1
ATOM 754 O O . TYR A 1 97 ? -13.969 1.552 10.477 1 95.25 97 TYR A O 1
ATOM 762 N N . ARG A 1 98 ? -12.641 0.58 8.953 1 93.19 98 ARG A N 1
ATOM 763 C CA . ARG A 1 98 ? -11.828 -0.151 9.922 1 93.19 98 ARG A CA 1
ATOM 764 C C . ARG A 1 98 ? -10.57 0.633 10.289 1 93.19 98 ARG A C 1
ATOM 766 O O . ARG A 1 98 ? -9.922 1.217 9.414 1 93.19 98 ARG A O 1
ATOM 773 N N . THR A 1 99 ? -10.266 0.56 11.594 1 93.69 99 THR A N 1
ATOM 774 C CA . THR A 1 99 ? -9.109 1.293 12.109 1 93.69 99 THR A CA 1
ATOM 775 C C . THR A 1 99 ? -7.98 0.336 12.477 1 93.69 99 THR A C 1
ATOM 777 O O . THR A 1 99 ? -8.203 -0.642 13.195 1 93.69 99 THR A O 1
ATOM 780 N N . SER A 1 100 ? -6.777 0.622 11.883 1 92.12 100 SER A N 1
ATOM 781 C CA . SER A 1 100 ? -5.594 -0.138 12.273 1 92.12 100 SER A CA 1
ATOM 782 C C . SER A 1 100 ? -4.43 0.787 12.609 1 92.12 100 SER A C 1
ATOM 784 O O . SER A 1 100 ? -4.078 1.665 11.82 1 92.12 100 SER A O 1
ATOM 786 N N . GLN A 1 101 ? -3.803 0.492 13.773 1 91.94 101 GLN A N 1
ATOM 787 C CA . GLN A 1 101 ? -2.643 1.277 14.18 1 91.94 101 GLN A CA 1
ATOM 788 C C . GLN A 1 101 ? -1.345 0.524 13.906 1 91.94 101 GLN A C 1
ATOM 790 O O . GLN A 1 101 ? -1.26 -0.684 14.141 1 91.94 101 GLN A O 1
ATOM 795 N N . GLU A 1 102 ? -0.446 1.282 13.352 1 91.31 102 GLU A N 1
ATOM 796 C CA . GLU A 1 102 ? 0.854 0.682 13.062 1 91.31 102 GLU A CA 1
ATOM 797 C C . GLU A 1 102 ? 1.989 1.657 13.359 1 91.31 102 GLU A C 1
ATOM 799 O O . GLU A 1 102 ? 1.757 2.855 13.531 1 91.31 102 GLU A O 1
ATOM 804 N N . GLU A 1 103 ? 3.1 1.073 13.594 1 93.44 103 GLU A N 1
ATOM 805 C CA . GLU A 1 103 ? 4.348 1.824 13.648 1 93.44 103 GLU A CA 1
ATOM 806 C C . GLU A 1 103 ? 5.293 1.414 12.523 1 93.44 103 GLU A C 1
ATOM 808 O O . GLU A 1 103 ? 5.832 0.305 12.531 1 93.44 103 GLU A O 1
ATOM 813 N N . LYS A 1 104 ? 5.469 2.27 11.531 1 95.06 104 LYS A N 1
ATOM 814 C CA . LYS A 1 104 ? 6.242 1.99 10.32 1 95.06 104 LYS A CA 1
ATOM 815 C C . LYS A 1 104 ? 6.957 3.244 9.828 1 95.06 104 LYS A C 1
ATOM 817 O O . LYS A 1 104 ? 6.668 4.352 10.281 1 95.06 104 LYS A O 1
ATOM 822 N N . SER A 1 105 ? 7.926 3.043 8.992 1 96.94 105 SER A N 1
ATOM 823 C CA . SER A 1 105 ? 8.422 4.188 8.234 1 96.94 105 SER A CA 1
ATOM 824 C C . SER A 1 105 ? 7.434 4.605 7.152 1 96.94 105 SER A C 1
ATOM 826 O O . SER A 1 105 ? 6.645 3.785 6.676 1 96.94 105 SER A O 1
ATOM 828 N N . ILE A 1 106 ? 7.496 5.84 6.84 1 98.19 106 ILE A N 1
ATOM 829 C CA . ILE A 1 106 ? 6.594 6.316 5.797 1 98.19 106 ILE A CA 1
ATOM 830 C C . ILE A 1 106 ? 7.398 6.777 4.59 1 98.19 106 ILE A C 1
ATOM 832 O O . ILE A 1 106 ? 8.578 7.129 4.715 1 98.19 106 ILE A O 1
ATOM 836 N N . ILE A 1 107 ? 6.793 6.754 3.418 1 98.44 107 ILE A N 1
ATOM 837 C CA . ILE A 1 107 ? 7.332 7.289 2.172 1 98.44 107 ILE A CA 1
ATOM 838 C C . ILE A 1 107 ? 6.398 8.367 1.63 1 98.44 107 ILE A C 1
ATOM 840 O O . ILE A 1 107 ? 5.195 8.141 1.479 1 98.44 107 ILE A O 1
ATOM 844 N N . VAL A 1 108 ? 6.949 9.516 1.37 1 98.88 108 VAL A N 1
ATOM 845 C CA . VAL A 1 108 ? 6.164 10.617 0.837 1 98.88 108 VAL A CA 1
ATOM 846 C C . VAL A 1 108 ? 6.844 11.18 -0.41 1 98.88 108 VAL A C 1
ATOM 848 O O . VAL A 1 108 ? 8.07 11.164 -0.518 1 98.88 108 VAL A O 1
ATOM 851 N N . ALA A 1 109 ? 6.07 11.633 -1.389 1 98.88 109 ALA A N 1
ATOM 852 C CA . ALA A 1 109 ? 6.578 12.422 -2.506 1 98.88 109 ALA A CA 1
ATOM 853 C C . ALA A 1 109 ? 6.641 13.906 -2.145 1 98.88 109 ALA A C 1
ATOM 855 O O . ALA A 1 109 ? 5.727 14.43 -1.506 1 98.88 109 ALA A O 1
ATOM 856 N N . CYS A 1 110 ? 7.66 14.539 -2.553 1 98.88 110 CYS A N 1
ATOM 857 C CA . CYS A 1 110 ? 7.883 15.938 -2.189 1 98.88 110 CYS A CA 1
ATOM 858 C C . CYS A 1 110 ? 8.047 16.797 -3.432 1 98.88 110 CYS A C 1
ATOM 860 O O . CYS A 1 110 ? 8.508 16.328 -4.469 1 98.88 110 CYS A O 1
ATOM 862 N N . GLU A 1 111 ? 7.562 17.969 -3.316 1 98.56 111 GLU A N 1
ATOM 863 C CA . GLU A 1 111 ? 7.652 18.922 -4.414 1 98.56 111 GLU A CA 1
ATOM 864 C C . GLU A 1 111 ? 7.699 20.359 -3.893 1 98.56 111 GLU A C 1
ATOM 866 O O . GLU A 1 111 ? 7.375 20.609 -2.73 1 98.56 111 GLU A O 1
ATOM 871 N N . GLY A 1 112 ? 8.188 21.281 -4.832 1 97.44 112 GLY A N 1
ATOM 872 C CA . GLY A 1 112 ? 8 22.703 -4.613 1 97.44 112 GLY A CA 1
ATOM 873 C C . GLY A 1 112 ? 9.188 23.359 -3.924 1 97.44 112 GLY A C 1
ATOM 874 O O . GLY A 1 112 ? 10.273 22.781 -3.854 1 97.44 112 GLY A O 1
ATOM 875 N N . ASN A 1 113 ? 8.984 24.594 -3.742 1 96.06 113 ASN A N 1
ATOM 876 C CA . ASN A 1 113 ? 9.875 25.453 -2.975 1 96.06 113 ASN A CA 1
ATOM 877 C C . ASN A 1 113 ? 9.102 26.312 -1.981 1 96.06 113 ASN A C 1
ATOM 879 O O . ASN A 1 113 ? 8.445 27.281 -2.373 1 96.06 113 ASN A O 1
ATOM 883 N N . PRO A 1 114 ? 9.062 26.016 -0.795 1 97 114 PRO A N 1
ATOM 884 C CA . PRO A 1 114 ? 9.859 25 -0.111 1 97 114 PRO A CA 1
ATOM 885 C C . PRO A 1 114 ? 9.469 23.578 -0.517 1 97 114 PRO A C 1
ATOM 887 O O . PRO A 1 114 ? 8.367 23.359 -1.037 1 97 114 PRO A O 1
ATOM 890 N N . TYR A 1 115 ? 10.43 22.719 -0.364 1 98.5 115 TYR A N 1
ATOM 891 C CA . TYR A 1 115 ? 10.258 21.312 -0.702 1 98.5 115 TYR A CA 1
ATOM 892 C C . TYR A 1 115 ? 9.484 20.578 0.388 1 98.5 115 TYR A C 1
ATOM 894 O O . TYR A 1 115 ? 9.992 20.375 1.488 1 98.5 115 TYR A O 1
ATOM 902 N N . VAL A 1 116 ? 8.203 20.172 0.132 1 98.81 116 VAL A N 1
ATOM 903 C CA . VAL A 1 116 ? 7.316 19.641 1.165 1 98.81 116 VAL A CA 1
ATOM 904 C C . VAL A 1 116 ? 6.547 18.438 0.62 1 98.81 116 VAL A C 1
ATOM 906 O O . VAL A 1 116 ? 6.434 18.266 -0.596 1 98.81 116 VAL A O 1
ATOM 909 N N . PRO A 1 117 ? 5.988 17.609 1.549 1 98.88 117 PRO A N 1
ATOM 910 C CA . PRO A 1 117 ? 5.199 16.469 1.089 1 98.88 117 PRO A CA 1
ATOM 911 C C . PRO A 1 117 ? 3.936 16.891 0.337 1 98.88 117 PRO A C 1
ATOM 913 O O . PRO A 1 117 ? 3.225 17.797 0.773 1 98.88 117 PRO A O 1
ATOM 916 N N . VAL A 1 118 ? 3.721 16.172 -0.747 1 98.88 118 VAL A N 1
ATOM 917 C CA . VAL A 1 118 ? 2.521 16.484 -1.514 1 98.88 118 VAL A CA 1
ATOM 918 C C . VAL A 1 118 ? 1.711 15.219 -1.76 1 98.88 118 VAL A C 1
ATOM 920 O O . VAL A 1 118 ? 0.539 15.289 -2.137 1 98.88 118 VAL A O 1
ATOM 923 N N . HIS A 1 119 ? 2.305 13.953 -1.623 1 98.75 119 HIS A N 1
ATOM 924 C CA . HIS A 1 119 ? 1.62 12.672 -1.792 1 98.75 119 HIS A CA 1
ATOM 925 C C . HIS A 1 119 ? 2.146 11.633 -0.812 1 98.75 119 HIS A C 1
ATOM 927 O O . HIS A 1 119 ? 3.354 11.547 -0.576 1 98.75 119 HIS A O 1
ATOM 933 N N . PHE A 1 120 ? 1.252 10.93 -0.192 1 98.75 120 PHE A N 1
ATOM 934 C CA . PHE A 1 120 ? 1.611 9.758 0.605 1 98.75 120 PHE A CA 1
ATOM 935 C C . PHE A 1 120 ? 1.782 8.531 -0.281 1 98.75 120 PHE A C 1
ATOM 937 O O . PHE A 1 120 ? 0.829 8.086 -0.922 1 98.75 120 PHE A O 1
ATOM 944 N N . ASP A 1 121 ? 2.955 7.953 -0.274 1 98.38 121 ASP A N 1
ATOM 945 C CA . ASP A 1 121 ? 3.242 6.863 -1.201 1 98.38 121 ASP A CA 1
ATOM 946 C C . ASP A 1 121 ? 3.021 5.508 -0.538 1 98.38 121 ASP A C 1
ATOM 948 O O . ASP A 1 121 ? 2.42 4.609 -1.132 1 98.38 121 ASP A O 1
ATOM 952 N N . ALA A 1 122 ? 3.551 5.379 0.719 1 97.19 122 ALA A N 1
ATOM 953 C CA . ALA A 1 122 ? 3.445 4.078 1.38 1 97.19 122 ALA A CA 1
ATOM 954 C C . ALA A 1 122 ? 3.889 4.168 2.836 1 97.19 122 ALA A C 1
ATOM 956 O O . ALA A 1 122 ? 4.477 5.168 3.254 1 97.19 122 ALA A O 1
ATOM 957 N N . SER A 1 123 ? 3.531 3.176 3.564 1 95.75 123 SER A N 1
ATOM 958 C CA . SER A 1 123 ? 4.184 2.832 4.824 1 95.75 123 SER A CA 1
ATOM 959 C C . SER A 1 123 ? 4.898 1.488 4.727 1 95.75 123 SER A C 1
ATOM 961 O O . SER A 1 123 ? 4.402 0.559 4.086 1 95.75 123 SER A O 1
ATOM 963 N N . VAL A 1 124 ? 6.09 1.417 5.289 1 94.19 124 VAL A N 1
ATOM 964 C CA . VAL A 1 124 ? 6.887 0.217 5.055 1 94.19 124 VAL A CA 1
ATOM 965 C C . VAL A 1 124 ? 7.441 -0.3 6.383 1 94.19 124 VAL A C 1
ATOM 967 O O . VAL A 1 124 ? 7.793 0.487 7.262 1 94.19 124 VAL A O 1
ATOM 970 N N . ALA A 1 125 ? 7.414 -1.627 6.488 1 86.12 125 ALA A N 1
ATOM 971 C CA . ALA A 1 125 ? 8.031 -2.273 7.641 1 86.12 125 ALA A CA 1
ATOM 972 C C . ALA A 1 125 ? 9.555 -2.201 7.555 1 86.12 125 ALA A C 1
ATOM 974 O O . ALA A 1 125 ? 10.117 -2.035 6.469 1 86.12 125 ALA A O 1
ATOM 975 N N . ALA A 1 126 ? 10.133 -2.215 8.727 1 72.94 126 ALA A N 1
ATOM 976 C CA . ALA A 1 126 ? 11.594 -2.227 8.781 1 72.94 126 ALA A CA 1
ATOM 977 C C . ALA A 1 126 ? 12.156 -3.457 8.07 1 72.94 126 ALA A C 1
ATOM 979 O O . ALA A 1 126 ? 11.523 -4.516 8.055 1 72.94 126 ALA A O 1
ATOM 980 N N . SER A 1 127 ? 13.172 -3.279 7.293 1 62.16 127 SER A N 1
ATOM 981 C CA . SER A 1 127 ? 13.859 -4.395 6.652 1 62.16 127 SER A CA 1
ATOM 982 C C . SER A 1 127 ? 14.352 -5.406 7.684 1 62.16 127 SER A C 1
ATOM 984 O O . SER A 1 127 ? 14.727 -5.035 8.797 1 62.16 127 SER A O 1
ATOM 986 N N . ALA A 1 128 ? 13.992 -6.703 7.535 1 51.44 128 ALA A N 1
ATOM 987 C CA . ALA A 1 128 ? 14.625 -7.715 8.375 1 51.44 128 ALA A CA 1
ATOM 988 C C . ALA A 1 128 ? 16.109 -7.84 8.07 1 51.44 128 ALA A C 1
ATOM 990 O O . ALA A 1 128 ? 16.547 -7.582 6.941 1 51.44 128 ALA A O 1
ATOM 991 N N . LYS B 1 1 ? -0.153 -13.445 -25.688 1 87.31 1 LYS B N 1
ATOM 992 C CA . LYS B 1 1 ? -0.187 -12.43 -24.641 1 87.31 1 LYS B CA 1
ATOM 993 C C . LYS B 1 1 ? -0.512 -13.055 -23.297 1 87.31 1 LYS B C 1
ATOM 995 O O . LYS B 1 1 ? -1.441 -13.859 -23.172 1 87.31 1 LYS B O 1
ATOM 1000 N N . GLU B 1 2 ? 0.259 -12.898 -22.312 1 95.94 2 GLU B N 1
ATOM 1001 C CA . GLU B 1 2 ? 0.038 -13.398 -20.953 1 95.94 2 GLU B CA 1
ATOM 1002 C C . GLU B 1 2 ? -1.261 -12.859 -20.359 1 95.94 2 GLU B C 1
ATOM 1004 O O . GLU B 1 2 ? -1.532 -11.656 -20.453 1 95.94 2 GLU B O 1
ATOM 1009 N N . SER B 1 3 ? -2.182 -13.773 -20 1 97.62 3 SER B N 1
ATOM 1010 C CA . SER B 1 3 ? -3.422 -13.32 -19.375 1 97.62 3 SER B CA 1
ATOM 1011 C C . SER B 1 3 ? -3.15 -12.617 -18.047 1 97.62 3 SER B C 1
ATOM 1013 O O . SER B 1 3 ? -2.084 -12.789 -17.453 1 97.62 3 SER B O 1
ATOM 1015 N N . SER B 1 4 ? -4.152 -11.828 -17.641 1 98.19 4 SER B N 1
ATOM 1016 C CA . SER B 1 4 ? -4.012 -11.141 -16.359 1 98.19 4 SER B CA 1
ATOM 1017 C C . SER B 1 4 ? -3.789 -12.133 -15.219 1 98.19 4 SER B C 1
ATOM 1019 O O . SER B 1 4 ? -2.994 -11.883 -14.312 1 98.19 4 SER B O 1
ATOM 1021 N N . ALA B 1 5 ? -4.496 -13.219 -15.195 1 98.31 5 ALA B N 1
ATOM 1022 C CA . ALA B 1 5 ? -4.355 -14.242 -14.164 1 98.31 5 ALA B CA 1
ATOM 1023 C C . ALA B 1 5 ? -2.953 -14.844 -14.172 1 98.31 5 ALA B C 1
ATOM 1025 O O . ALA B 1 5 ? -2.342 -15.031 -13.117 1 98.31 5 ALA B O 1
ATOM 1026 N N . LYS B 1 6 ? -2.475 -15.164 -15.305 1 98.31 6 LYS B N 1
ATOM 1027 C CA . LYS B 1 6 ? -1.13 -15.719 -15.414 1 98.31 6 LYS B CA 1
ATOM 1028 C C . LYS B 1 6 ? -0.076 -14.711 -14.977 1 98.31 6 LYS B C 1
ATOM 1030 O O . LYS B 1 6 ? 0.904 -15.07 -14.32 1 98.31 6 LYS B O 1
ATOM 1035 N N . LYS B 1 7 ? -0.234 -13.5 -15.398 1 98.38 7 LYS B N 1
ATOM 1036 C CA . LYS B 1 7 ? 0.668 -12.438 -14.977 1 98.38 7 LYS B CA 1
ATOM 1037 C C . LYS B 1 7 ? 0.684 -12.297 -13.453 1 98.38 7 LYS B C 1
ATOM 1039 O O . LYS B 1 7 ? 1.747 -12.141 -12.852 1 98.38 7 LYS B O 1
ATOM 1044 N N . PHE B 1 8 ? -0.469 -12.375 -12.891 1 98.81 8 PHE B N 1
ATOM 1045 C CA . PHE B 1 8 ? -0.584 -12.328 -11.438 1 98.81 8 PHE B CA 1
ATOM 1046 C C . PHE B 1 8 ? 0.225 -13.453 -10.797 1 98.81 8 PHE B C 1
ATOM 1048 O O . PHE B 1 8 ? 0.966 -13.219 -9.836 1 98.81 8 PHE B O 1
ATOM 1055 N N . GLN B 1 9 ? 0.066 -14.578 -11.281 1 98.5 9 GLN B N 1
ATOM 1056 C CA . GLN B 1 9 ? 0.789 -15.719 -10.727 1 98.5 9 GLN B CA 1
ATOM 1057 C C . GLN B 1 9 ? 2.297 -15.539 -10.883 1 98.5 9 GLN B C 1
ATOM 1059 O O . GLN B 1 9 ? 3.051 -15.766 -9.93 1 98.5 9 GLN B O 1
ATOM 1064 N N . ARG B 1 10 ? 2.732 -15.133 -12.023 1 98.38 10 ARG B N 1
ATOM 1065 C CA . ARG B 1 10 ? 4.16 -14.945 -12.273 1 98.38 10 ARG B CA 1
ATOM 1066 C C . ARG B 1 10 ? 4.742 -13.891 -11.336 1 98.38 10 ARG B C 1
ATOM 1068 O O . ARG B 1 10 ? 5.836 -14.07 -10.797 1 98.38 10 ARG B O 1
ATOM 1075 N N . GLN B 1 11 ? 3.971 -12.859 -11.125 1 98.62 11 GLN B N 1
ATOM 1076 C CA . GLN B 1 11 ? 4.512 -11.711 -10.406 1 98.62 11 GLN B CA 1
ATOM 1077 C C . GLN B 1 11 ? 4.41 -11.906 -8.898 1 98.62 11 GLN B C 1
ATOM 1079 O O . GLN B 1 11 ? 5.207 -11.352 -8.133 1 98.62 11 GLN B O 1
ATOM 1084 N N . HIS B 1 12 ? 3.467 -12.758 -8.445 1 98.5 12 HIS B N 1
ATOM 1085 C CA . HIS B 1 12 ? 3.156 -12.609 -7.027 1 98.5 12 HIS B CA 1
ATOM 1086 C C . HIS B 1 12 ? 3.209 -13.953 -6.309 1 98.5 12 HIS B C 1
ATOM 1088 O O . HIS B 1 12 ? 3.232 -14.008 -5.078 1 98.5 12 HIS B O 1
ATOM 1094 N N . ILE B 1 13 ? 3.236 -15.062 -7.008 1 98.31 13 ILE B N 1
ATOM 1095 C CA . ILE B 1 13 ? 3.131 -16.359 -6.336 1 98.31 13 ILE B CA 1
ATOM 1096 C C . ILE B 1 13 ? 4.508 -17.016 -6.266 1 98.31 13 ILE B C 1
ATOM 1098 O O . ILE B 1 13 ? 5.141 -17.25 -7.297 1 98.31 13 ILE B O 1
ATOM 1102 N N . ASP B 1 14 ? 4.934 -17.234 -5.125 1 96.88 14 ASP B N 1
ATOM 1103 C CA . ASP B 1 14 ? 6.102 -18.062 -4.848 1 96.88 14 ASP B CA 1
ATOM 1104 C C . ASP B 1 14 ? 5.812 -19.062 -3.734 1 96.88 14 ASP B C 1
ATOM 1106 O O . ASP B 1 14 ? 6.324 -18.938 -2.621 1 96.88 14 ASP B O 1
ATOM 1110 N N . SER B 1 15 ? 5.121 -20.125 -4.031 1 94.5 15 SER B N 1
ATOM 1111 C CA . SER B 1 15 ? 4.621 -21.094 -3.066 1 94.5 15 SER B CA 1
ATOM 1112 C C . SER B 1 15 ? 5.762 -21.891 -2.441 1 94.5 15 SER B C 1
ATOM 1114 O O . SER B 1 15 ? 5.625 -22.422 -1.336 1 94.5 15 SER B O 1
ATOM 1116 N N . SER B 1 16 ? 6.688 -22.188 -3.148 1 81.44 16 SER B N 1
ATOM 1117 C CA . SER B 1 16 ? 7.789 -23.031 -2.697 1 81.44 16 SER B CA 1
ATOM 1118 C C . SER B 1 16 ? 8.891 -22.188 -2.041 1 81.44 16 SER B C 1
ATOM 1120 O O . SER B 1 16 ? 9.805 -22.75 -1.423 1 81.44 16 SER B O 1
ATOM 1122 N N . GLY B 1 17 ? 8.633 -20.938 -2.23 1 65.38 17 GLY B N 1
ATOM 1123 C CA . GLY B 1 17 ? 9.695 -20.078 -1.718 1 65.38 17 GLY B CA 1
ATOM 1124 C C . GLY B 1 17 ? 9.578 -19.812 -0.23 1 65.38 17 GLY B C 1
ATOM 1125 O O . GLY B 1 17 ? 8.484 -19.875 0.334 1 65.38 17 GLY B O 1
ATOM 1126 N N . SER B 1 18 ? 10.453 -20.297 0.559 1 63.03 18 SER B N 1
ATOM 1127 C CA . SER B 1 18 ? 10.547 -19.844 1.944 1 63.03 18 SER B CA 1
ATOM 1128 C C . SER B 1 18 ? 11.312 -18.531 2.053 1 63.03 18 SER B C 1
ATOM 1130 O O . SER B 1 18 ? 12.484 -18.469 1.681 1 63.03 18 SER B O 1
ATOM 1132 N N . PRO B 1 19 ? 10.523 -17.344 2.15 1 60.44 19 PRO B N 1
ATOM 1133 C CA . PRO B 1 19 ? 11.375 -16.156 2.234 1 60.44 19 PRO B CA 1
ATOM 1134 C C . PRO B 1 19 ? 12.57 -16.344 3.17 1 60.44 19 PRO B C 1
ATOM 1136 O O . PRO B 1 19 ? 12.383 -16.672 4.348 1 60.44 19 PRO B O 1
ATOM 1139 N N . SER B 1 20 ? 13.484 -17.125 2.734 1 62.78 20 SER B N 1
ATOM 1140 C CA . SER B 1 20 ? 14.75 -17.094 3.465 1 62.78 20 SER B CA 1
ATOM 1141 C C . SER B 1 20 ? 15.109 -15.672 3.871 1 62.78 20 SER B C 1
ATOM 1143 O O . SER B 1 20 ? 14.594 -14.703 3.303 1 62.78 20 SER B O 1
ATOM 1145 N N . THR B 1 21 ? 15.523 -15.516 5.09 1 72.44 21 THR B N 1
ATOM 1146 C CA . THR B 1 21 ? 16.219 -14.32 5.555 1 72.44 21 THR B CA 1
ATOM 1147 C C . THR B 1 21 ? 17.312 -13.914 4.574 1 72.44 21 THR B C 1
ATOM 1149 O O . THR B 1 21 ? 18.219 -13.156 4.926 1 72.44 21 THR B O 1
ATOM 1152 N N . ASN B 1 22 ? 17.094 -14.461 3.324 1 85 22 ASN B N 1
ATOM 1153 C CA . ASN B 1 22 ? 18.094 -14.133 2.32 1 85 22 ASN B CA 1
ATOM 1154 C C . ASN B 1 22 ? 17.906 -12.719 1.779 1 85 22 ASN B C 1
ATOM 1156 O O . ASN B 1 22 ? 16.922 -12.445 1.086 1 85 22 ASN B O 1
ATOM 1160 N N . PRO B 1 23 ? 18.891 -11.914 1.937 1 87.75 23 PRO B N 1
ATOM 1161 C CA . PRO B 1 23 ? 18.75 -10.523 1.485 1 87.75 23 PRO B CA 1
ATOM 1162 C C . PRO B 1 23 ? 18.734 -10.398 -0.036 1 87.75 23 PRO B C 1
ATOM 1164 O O . PRO B 1 23 ? 18.312 -9.367 -0.566 1 87.75 23 PRO B O 1
ATOM 1167 N N . ASN B 1 24 ? 19.141 -11.508 -0.683 1 92.69 24 ASN B N 1
ATOM 1168 C CA . ASN B 1 24 ? 19.188 -11.461 -2.141 1 92.69 24 ASN B CA 1
ATOM 1169 C C . ASN B 1 24 ? 17.922 -12.016 -2.771 1 92.69 24 ASN B C 1
ATOM 1171 O O . ASN B 1 24 ? 17.797 -12.047 -3.996 1 92.69 24 ASN B O 1
ATOM 1175 N N . TYR B 1 25 ? 17.031 -12.391 -1.995 1 95.19 25 TYR B N 1
ATOM 1176 C CA . TYR B 1 25 ? 15.812 -13.016 -2.488 1 95.19 25 TYR B CA 1
ATOM 1177 C C . TYR B 1 25 ? 15.125 -12.141 -3.527 1 95.19 25 TYR B C 1
ATOM 1179 O O . TYR B 1 25 ? 14.867 -12.578 -4.652 1 95.19 25 TYR B O 1
ATOM 1187 N N . CYS B 1 26 ? 14.906 -10.953 -3.131 1 95.88 26 CYS B N 1
ATOM 1188 C CA . CYS B 1 26 ? 14.18 -10.055 -4.023 1 95.88 26 CYS B CA 1
ATOM 1189 C C . CYS B 1 26 ? 14.969 -9.805 -5.301 1 95.88 26 CYS B C 1
ATOM 1191 O O . CYS B 1 26 ? 14.391 -9.742 -6.391 1 95.88 26 CYS B O 1
ATOM 1193 N N . ASN B 1 27 ? 16.266 -9.641 -5.184 1 95.69 27 ASN B N 1
ATOM 1194 C CA . ASN B 1 27 ? 17.078 -9.43 -6.383 1 95.69 27 ASN B CA 1
ATOM 1195 C C . ASN B 1 27 ? 16.922 -10.594 -7.367 1 95.69 27 ASN B C 1
ATOM 1197 O O . ASN B 1 27 ? 16.734 -10.375 -8.562 1 95.69 27 ASN B O 1
ATOM 1201 N N . ALA B 1 28 ? 16.953 -11.781 -6.895 1 95.06 28 ALA B N 1
ATOM 1202 C CA . ALA B 1 28 ? 16.844 -12.977 -7.73 1 95.06 28 ALA B CA 1
ATOM 1203 C C . ALA B 1 28 ? 15.43 -13.133 -8.281 1 95.06 28 ALA B C 1
ATOM 1205 O O . ALA B 1 28 ? 15.242 -13.383 -9.477 1 95.06 28 ALA B O 1
ATOM 1206 N N . MET B 1 29 ? 14.445 -12.977 -7.453 1 96.5 29 MET B N 1
ATOM 1207 C CA . MET B 1 29 ? 13.062 -13.258 -7.824 1 96.5 29 MET B CA 1
ATOM 1208 C C . MET B 1 29 ? 12.547 -12.219 -8.812 1 96.5 29 MET B C 1
ATOM 1210 O O . MET B 1 29 ? 11.859 -12.57 -9.781 1 96.5 29 MET B O 1
ATOM 1214 N N . MET B 1 30 ? 12.875 -10.93 -8.586 1 97.25 30 MET B N 1
ATOM 1215 C CA . MET B 1 30 ? 12.43 -9.883 -9.5 1 97.25 30 MET B CA 1
ATOM 1216 C C . MET B 1 30 ? 12.992 -10.109 -10.898 1 97.25 30 MET B C 1
ATOM 1218 O O . MET B 1 30 ? 12.297 -9.883 -11.898 1 97.25 30 MET B O 1
ATOM 1222 N N . LYS B 1 31 ? 14.227 -10.516 -10.977 1 96.44 31 LYS B N 1
ATOM 1223 C CA . LYS B 1 31 ? 14.844 -10.812 -12.266 1 96.44 31 LYS B CA 1
ATOM 1224 C C . LYS B 1 31 ? 14.219 -12.047 -12.906 1 96.44 31 LYS B C 1
ATOM 1226 O O . LYS B 1 31 ? 13.812 -12.008 -14.07 1 96.44 31 LYS B O 1
ATOM 1231 N N . SER B 1 32 ? 14.062 -13.117 -12.133 1 96.06 32 SER B N 1
ATOM 1232 C CA . SER B 1 32 ? 13.609 -14.398 -12.656 1 96.06 32 SER B CA 1
ATOM 1233 C C . SER B 1 32 ? 12.156 -14.32 -13.125 1 96.06 32 SER B C 1
ATOM 1235 O O . SER B 1 32 ? 11.742 -15.07 -14.016 1 96.06 32 SER B O 1
ATOM 1237 N N . ARG B 1 33 ? 11.422 -13.359 -12.562 1 97.62 33 ARG B N 1
ATOM 1238 C CA . ARG B 1 33 ? 10 -13.25 -12.891 1 97.62 33 ARG B CA 1
ATOM 1239 C C . ARG B 1 33 ? 9.758 -12.133 -13.898 1 97.62 33 ARG B C 1
ATOM 1241 O O . ARG B 1 33 ? 8.625 -11.688 -14.078 1 97.62 33 ARG B O 1
ATOM 1248 N N . ASN B 1 34 ? 10.758 -11.633 -14.469 1 96.94 34 ASN B N 1
ATOM 1249 C CA . ASN B 1 34 ? 10.719 -10.695 -15.586 1 96.94 34 ASN B CA 1
ATOM 1250 C C . ASN B 1 34 ? 10.148 -9.344 -15.148 1 96.94 34 ASN B C 1
ATOM 1252 O O . ASN B 1 34 ? 9.359 -8.734 -15.875 1 96.94 34 ASN B O 1
ATOM 1256 N N . MET B 1 35 ? 10.547 -8.969 -13.961 1 97.62 35 MET B N 1
ATOM 1257 C CA . MET B 1 35 ? 10.086 -7.668 -13.492 1 97.62 35 MET B CA 1
ATOM 1258 C C . MET B 1 35 ? 11.18 -6.617 -13.609 1 97.62 35 MET B C 1
ATOM 1260 O O . MET B 1 35 ? 11.055 -5.512 -13.086 1 97.62 35 MET B O 1
ATOM 1264 N N . THR B 1 36 ? 12.352 -6.941 -14.25 1 97 36 THR B N 1
ATOM 1265 C CA . THR B 1 36 ? 13.477 -6.023 -14.406 1 97 36 THR B CA 1
ATOM 1266 C C . THR B 1 36 ? 13.945 -5.996 -15.859 1 97 36 THR B C 1
ATOM 1268 O O . THR B 1 36 ? 15.125 -5.781 -16.141 1 97 36 THR B O 1
ATOM 1271 N N . GLN B 1 37 ? 13.188 -6.348 -16.844 1 93.94 37 GLN B N 1
ATOM 1272 C CA . GLN B 1 37 ? 13.586 -6.453 -18.234 1 93.94 37 GLN B CA 1
ATOM 1273 C C . GLN B 1 37 ? 13.68 -5.074 -18.891 1 93.94 37 GLN B C 1
ATOM 1275 O O . GLN B 1 37 ? 14.672 -4.758 -19.547 1 93.94 37 GLN B O 1
ATOM 1280 N N . GLU B 1 38 ? 12.734 -4.18 -18.75 1 91.94 38 GLU B N 1
ATOM 1281 C CA . GLU B 1 38 ? 12.719 -2.869 -19.391 1 91.94 38 GLU B CA 1
ATOM 1282 C C . GLU B 1 38 ? 12.938 -1.753 -18.375 1 91.94 38 GLU B C 1
ATOM 1284 O O . GLU B 1 38 ? 13.484 -0.7 -18.703 1 91.94 38 GLU B O 1
ATOM 1289 N N . ARG B 1 39 ? 12.75 -1.993 -17.297 1 94.81 39 ARG B N 1
ATOM 1290 C CA . ARG B 1 39 ? 12.883 -1.101 -16.156 1 94.81 39 ARG B CA 1
ATOM 1291 C C . ARG B 1 39 ? 12.875 -1.885 -14.844 1 94.81 39 ARG B C 1
ATOM 1293 O O . ARG B 1 39 ? 12.531 -3.068 -14.82 1 94.81 39 ARG B O 1
ATOM 1300 N N . CYS B 1 40 ? 13.266 -1.228 -13.836 1 96.81 40 CYS B N 1
ATOM 1301 C CA . CYS B 1 40 ? 13.141 -1.822 -12.508 1 96.81 40 CYS B CA 1
ATOM 1302 C C . CYS B 1 40 ? 11.742 -1.602 -11.945 1 96.81 40 CYS B C 1
ATOM 1304 O O . CYS B 1 40 ? 11.367 -0.471 -11.633 1 96.81 40 CYS B O 1
ATOM 1306 N N . LYS B 1 41 ? 10.891 -2.625 -11.906 1 97 41 LYS B N 1
ATOM 1307 C CA . LYS B 1 41 ? 9.625 -2.451 -11.203 1 97 41 LYS B CA 1
ATOM 1308 C C . LYS B 1 41 ? 9.852 -1.995 -9.766 1 97 41 LYS B C 1
ATOM 1310 O O . LYS B 1 41 ? 10.547 -2.664 -9 1 97 41 LYS B O 1
ATOM 1315 N N . PRO B 1 42 ? 9.312 -0.97 -9.32 1 96.44 42 PRO B N 1
ATOM 1316 C CA . PRO B 1 42 ? 9.711 -0.372 -8.039 1 96.44 42 PRO B CA 1
ATOM 1317 C C . PRO B 1 42 ? 9.328 -1.234 -6.84 1 96.44 42 PRO B C 1
ATOM 1319 O O . PRO B 1 42 ? 10.094 -1.342 -5.883 1 96.44 42 PRO B O 1
ATOM 1322 N N . VAL B 1 43 ? 8.156 -1.794 -6.898 1 97 43 VAL B N 1
ATOM 1323 C CA . VAL B 1 43 ? 7.688 -2.535 -5.73 1 97 43 VAL B CA 1
ATOM 1324 C C . VAL B 1 43 ? 6.957 -3.799 -6.184 1 97 43 VAL B C 1
ATOM 1326 O O . VAL B 1 43 ? 6.254 -3.789 -7.195 1 97 43 VAL B O 1
ATOM 1329 N N . ASN B 1 44 ? 7.113 -4.855 -5.438 1 97.5 44 ASN B N 1
ATOM 1330 C CA . ASN B 1 44 ? 6.375 -6.094 -5.656 1 97.5 44 ASN B CA 1
ATOM 1331 C C . ASN B 1 44 ? 6.246 -6.906 -4.371 1 97.5 44 ASN B C 1
ATOM 1333 O O . ASN B 1 44 ? 7.125 -6.859 -3.512 1 97.5 44 ASN B O 1
ATOM 1337 N N . THR B 1 45 ? 5.125 -7.547 -4.215 1 97.25 45 THR B N 1
ATOM 1338 C CA . THR B 1 45 ? 4.91 -8.438 -3.078 1 97.25 45 THR B CA 1
ATOM 1339 C C . THR B 1 45 ? 4.789 -9.883 -3.539 1 97.25 45 THR B C 1
ATOM 1341 O O . THR B 1 45 ? 4.039 -10.188 -4.473 1 97.25 45 THR B O 1
ATOM 1344 N N . PHE B 1 46 ? 5.52 -10.758 -2.947 1 97.38 46 PHE B N 1
ATOM 1345 C CA . PHE B 1 46 ? 5.402 -12.195 -3.188 1 97.38 46 PHE B CA 1
ATOM 1346 C C . PHE B 1 46 ? 4.656 -12.875 -2.045 1 97.38 46 PHE B C 1
ATOM 1348 O O . PHE B 1 46 ? 4.906 -12.586 -0.873 1 97.38 46 PHE B O 1
ATOM 1355 N N . VAL B 1 47 ? 3.785 -13.719 -2.402 1 97.5 47 VAL B N 1
ATOM 1356 C CA . VAL B 1 47 ? 3.041 -14.523 -1.442 1 97.5 47 VAL B CA 1
ATOM 1357 C C . VAL B 1 47 ? 3.57 -15.953 -1.449 1 97.5 47 VAL B C 1
ATOM 1359 O O . VAL B 1 47 ? 3.742 -16.562 -2.514 1 97.5 47 VAL B O 1
ATOM 1362 N N . HIS B 1 48 ? 3.744 -16.516 -0.256 1 96.94 48 HIS B N 1
ATOM 1363 C CA . HIS B 1 48 ? 4.441 -17.781 -0.177 1 96.94 48 HIS B CA 1
ATOM 1364 C C . HIS B 1 48 ? 3.471 -18.922 0.123 1 96.94 48 HIS B C 1
ATOM 1366 O O . HIS B 1 48 ? 3.887 -20.078 0.281 1 96.94 48 HIS B O 1
ATOM 1372 N N . GLU B 1 49 ? 2.191 -18.719 0.131 1 96.62 49 GLU B N 1
ATOM 1373 C CA . GLU B 1 49 ? 1.178 -19.75 0.281 1 96.62 49 GLU B CA 1
ATOM 1374 C C . GLU B 1 49 ? 0.965 -20.5 -1.028 1 96.62 49 GLU B C 1
ATOM 1376 O O . GLU B 1 49 ? 1.289 -20 -2.104 1 96.62 49 GLU B O 1
ATOM 1381 N N . PRO B 1 50 ? 0.477 -21.75 -0.931 1 96.69 50 PRO B N 1
ATOM 1382 C CA . PRO B 1 50 ? 0.091 -22.438 -2.164 1 96.69 50 PRO B CA 1
ATOM 1383 C C . PRO B 1 50 ? -0.884 -21.625 -3.014 1 96.69 50 PRO B C 1
ATOM 1385 O O . PRO B 1 50 ? -1.757 -20.953 -2.477 1 96.69 50 PRO B O 1
ATOM 1388 N N . LEU B 1 51 ? -0.741 -21.781 -4.277 1 97.69 51 LEU B N 1
ATOM 1389 C CA . LEU B 1 51 ? -1.588 -21.047 -5.207 1 97.69 51 LEU B CA 1
ATOM 1390 C C . LEU B 1 51 ? -3.062 -21.234 -4.871 1 97.69 51 LEU B C 1
ATOM 1392 O O . LEU B 1 51 ? -3.848 -20.297 -4.926 1 97.69 51 LEU B O 1
ATOM 1396 N N . ALA B 1 52 ? -3.439 -22.406 -4.523 1 97.75 52 ALA B N 1
ATOM 1397 C CA . ALA B 1 52 ? -4.832 -22.719 -4.215 1 97.75 52 ALA B CA 1
ATOM 1398 C C . ALA B 1 52 ? -5.355 -21.859 -3.074 1 97.75 52 ALA B C 1
ATOM 1400 O O . ALA B 1 52 ? -6.516 -21.438 -3.084 1 97.75 52 ALA B O 1
ATOM 1401 N N . ASP B 1 53 ? -4.535 -21.578 -2.09 1 97.88 53 ASP B N 1
ATOM 1402 C CA . ASP B 1 53 ? -4.922 -20.75 -0.951 1 97.88 53 ASP B CA 1
ATOM 1403 C C . ASP B 1 53 ? -5.125 -19.297 -1.371 1 97.88 53 ASP B C 1
ATOM 1405 O O . ASP B 1 53 ? -6.016 -18.609 -0.86 1 97.88 53 ASP B O 1
ATOM 1409 N N . VAL B 1 54 ? -4.266 -18.844 -2.27 1 98.62 54 VAL B N 1
ATOM 1410 C CA . VAL B 1 54 ? -4.387 -17.484 -2.75 1 98.62 54 VAL B CA 1
ATOM 1411 C C . VAL B 1 54 ? -5.641 -17.344 -3.615 1 98.62 54 VAL B C 1
ATOM 1413 O O . VAL B 1 54 ? -6.363 -16.344 -3.521 1 98.62 54 VAL B O 1
ATOM 1416 N N . GLN B 1 55 ? -5.934 -18.344 -4.445 1 98.75 55 GLN B N 1
ATOM 1417 C CA . GLN B 1 55 ? -7.148 -18.328 -5.254 1 98.75 55 GLN B CA 1
ATOM 1418 C C . GLN B 1 55 ? -8.398 -18.359 -4.375 1 98.75 55 GLN B C 1
ATOM 1420 O O . GLN B 1 55 ? -9.414 -17.75 -4.711 1 98.75 55 GLN B O 1
ATOM 1425 N N . ALA B 1 56 ? -8.344 -18.969 -3.238 1 98.69 56 ALA B N 1
ATOM 1426 C CA . ALA B 1 56 ? -9.477 -19.094 -2.316 1 98.69 56 ALA B CA 1
ATOM 1427 C C . ALA B 1 56 ? -9.844 -17.719 -1.733 1 98.69 56 ALA B C 1
ATOM 1429 O O . ALA B 1 56 ? -10.953 -17.531 -1.24 1 98.69 56 ALA B O 1
ATOM 1430 N N . VAL B 1 57 ? -8.93 -16.781 -1.726 1 98.75 57 VAL B N 1
ATOM 1431 C CA . VAL B 1 57 ? -9.195 -15.445 -1.191 1 98.75 57 VAL B CA 1
ATOM 1432 C C . VAL B 1 57 ? -10.359 -14.805 -1.94 1 98.75 57 VAL B C 1
ATOM 1434 O O . VAL B 1 57 ? -11.141 -14.047 -1.357 1 98.75 57 VAL B O 1
ATOM 1437 N N . CYS B 1 58 ? -10.578 -15.164 -3.234 1 98.81 58 CYS B N 1
ATOM 1438 C CA . CYS B 1 58 ? -11.625 -14.586 -4.074 1 98.81 58 CYS B CA 1
ATOM 1439 C C . CYS B 1 58 ? -13.008 -14.945 -3.553 1 98.81 58 CYS B C 1
ATOM 1441 O O . CYS B 1 58 ? -14.008 -14.359 -3.971 1 98.81 58 CYS B O 1
ATOM 1443 N N . PHE B 1 59 ? -13.062 -15.797 -2.594 1 98.5 59 PHE B N 1
ATOM 1444 C CA . PHE B 1 59 ? -14.336 -16.234 -2.033 1 98.5 59 PHE B CA 1
ATOM 1445 C C . PHE B 1 59 ? -14.383 -15.961 -0.533 1 98.5 59 PHE B C 1
ATOM 1447 O O . PHE B 1 59 ? -15.133 -16.625 0.195 1 98.5 59 PHE B O 1
ATOM 1454 N N . GLN B 1 60 ? -13.594 -15.062 -0.056 1 97.56 60 GLN B N 1
ATOM 1455 C CA . GLN B 1 60 ? -13.57 -14.711 1.359 1 97.56 60 GLN B CA 1
ATOM 1456 C C . GLN B 1 60 ? -14.195 -13.336 1.593 1 97.56 60 GLN B C 1
ATOM 1458 O O . GLN B 1 60 ? -15.344 -13.094 1.205 1 97.56 60 GLN B O 1
ATOM 1463 N N . LYS B 1 61 ? -13.57 -12.445 2.236 1 96.12 61 LYS B N 1
ATOM 1464 C CA . LYS B 1 61 ? -14.18 -11.18 2.639 1 96.12 61 LYS B CA 1
ATOM 1465 C C . LYS B 1 61 ? -14.086 -10.141 1.52 1 96.12 61 LYS B C 1
ATOM 1467 O O . LYS B 1 61 ? -12.984 -9.688 1.181 1 96.12 61 LYS B O 1
ATOM 1472 N N . ASN B 1 62 ? -15.203 -9.766 1.002 1 96.5 62 ASN B N 1
ATOM 1473 C CA . ASN B 1 62 ? -15.242 -8.711 -0.011 1 96.5 62 ASN B CA 1
ATOM 1474 C C . ASN B 1 62 ? -14.977 -7.34 0.597 1 96.5 62 ASN B C 1
ATOM 1476 O O . ASN B 1 62 ? -15.562 -6.984 1.62 1 96.5 62 ASN B O 1
ATOM 1480 N N . VAL B 1 63 ? -14.078 -6.621 0.041 1 95.69 63 VAL B N 1
ATOM 1481 C CA . VAL B 1 63 ? -13.758 -5.27 0.475 1 95.69 63 VAL B CA 1
ATOM 1482 C C . VAL B 1 63 ? -13.594 -4.359 -0.741 1 95.69 63 VAL B C 1
ATOM 1484 O O . VAL B 1 63 ? -13.344 -4.836 -1.851 1 95.69 63 VAL B O 1
ATOM 1487 N N . PRO B 1 64 ? -13.75 -3.09 -0.609 1 95.12 64 PRO B N 1
ATOM 1488 C CA . PRO B 1 64 ? -13.453 -2.197 -1.731 1 95.12 64 PRO B CA 1
ATOM 1489 C C . PRO B 1 64 ? -11.961 -2.154 -2.07 1 95.12 64 PRO B C 1
ATOM 1491 O O . PRO B 1 64 ? -11.117 -2.186 -1.169 1 95.12 64 PRO B O 1
ATOM 1494 N N . CYS B 1 65 ? -11.688 -2.076 -3.352 1 96.75 65 CYS B N 1
ATOM 1495 C CA . CYS B 1 65 ? -10.312 -1.89 -3.801 1 96.75 65 CYS B CA 1
ATOM 1496 C C . CYS B 1 65 ? -9.836 -0.466 -3.529 1 96.75 65 CYS B C 1
ATOM 1498 O O . CYS B 1 65 ? -10.648 0.443 -3.365 1 96.75 65 CYS B O 1
ATOM 1500 N N . LYS B 1 66 ? -8.57 -0.316 -3.549 1 95.56 66 LYS B N 1
ATOM 1501 C CA . LYS B 1 66 ? -8.008 1.022 -3.404 1 95.56 66 LYS B CA 1
ATOM 1502 C C . LYS B 1 66 ? -8.508 1.953 -4.504 1 95.56 66 LYS B C 1
ATOM 1504 O O . LYS B 1 66 ? -8.641 3.16 -4.293 1 95.56 66 LYS B O 1
ATOM 1509 N N . ASN B 1 67 ? -8.797 1.382 -5.691 1 94.31 67 ASN B N 1
ATOM 1510 C CA . ASN B 1 67 ? -9.227 2.205 -6.812 1 94.31 67 ASN B CA 1
ATOM 1511 C C . ASN B 1 67 ? -10.742 2.375 -6.828 1 94.31 67 ASN B C 1
ATOM 1513 O O . ASN B 1 67 ? -11.305 2.941 -7.77 1 94.31 67 ASN B O 1
ATOM 1517 N N . GLY B 1 68 ? -11.422 1.741 -5.895 1 91.44 68 GLY B N 1
ATOM 1518 C CA . GLY B 1 68 ? -12.844 1.978 -5.742 1 91.44 68 GLY B CA 1
ATOM 1519 C C . GLY B 1 68 ? -13.703 0.86 -6.312 1 91.44 68 GLY B C 1
ATOM 1520 O O . GLY B 1 68 ? -14.914 0.841 -6.117 1 91.44 68 GLY B O 1
ATOM 1521 N N . GLN B 1 69 ? -13.078 -0.037 -7.02 1 94.75 69 GLN B N 1
ATOM 1522 C CA . GLN B 1 69 ? -13.828 -1.167 -7.559 1 94.75 69 GLN B CA 1
ATOM 1523 C C . GLN B 1 69 ? -14.227 -2.141 -6.457 1 94.75 69 GLN B C 1
ATOM 1525 O O . GLN B 1 69 ? -13.695 -2.084 -5.348 1 94.75 69 GLN B O 1
ATOM 1530 N N . SER B 1 70 ? -15.141 -3.002 -6.75 1 94.44 70 SER B N 1
ATOM 1531 C CA . SER B 1 70 ? -15.734 -3.836 -5.711 1 94.44 70 SER B CA 1
ATOM 1532 C C . SER B 1 70 ? -15.312 -5.293 -5.867 1 94.44 70 SER B C 1
ATOM 1534 O O . SER B 1 70 ? -15.883 -6.18 -5.227 1 94.44 70 SER B O 1
ATOM 1536 N N . ASN B 1 71 ? -14.391 -5.535 -6.727 1 97.81 71 ASN B N 1
ATOM 1537 C CA . ASN B 1 71 ? -14.031 -6.926 -6.988 1 97.81 71 ASN B CA 1
ATOM 1538 C C . ASN B 1 71 ? -12.781 -7.336 -6.215 1 97.81 71 ASN B C 1
ATOM 1540 O O . ASN B 1 71 ? -12.016 -8.188 -6.672 1 97.81 71 ASN B O 1
ATOM 1544 N N . CYS B 1 72 ? -12.516 -6.695 -5.035 1 98.44 72 CYS B N 1
ATOM 1545 C CA . CYS B 1 72 ? -11.398 -7.074 -4.176 1 98.44 72 CYS B CA 1
ATOM 1546 C C . CYS B 1 72 ? -11.875 -7.918 -3.002 1 98.44 72 CYS B C 1
ATOM 1548 O O . CYS B 1 72 ? -13.008 -7.773 -2.547 1 98.44 72 CYS B O 1
ATOM 1550 N N . TYR B 1 73 ? -11 -8.781 -2.566 1 98.31 73 TYR B N 1
ATOM 1551 C CA . TYR B 1 73 ? -11.258 -9.688 -1.448 1 98.31 73 TYR B CA 1
ATOM 1552 C C . TYR B 1 73 ? -10.047 -9.773 -0.529 1 98.31 73 TYR B C 1
ATOM 1554 O O . TYR B 1 73 ? -8.906 -9.82 -0.998 1 98.31 73 TYR B O 1
ATOM 1562 N N . GLU B 1 74 ? -10.281 -9.781 0.746 1 97.94 74 GLU B N 1
ATOM 1563 C CA . GLU B 1 74 ? -9.25 -9.883 1.777 1 97.94 74 GLU B CA 1
ATOM 1564 C C . GLU B 1 74 ? -9.203 -11.289 2.375 1 97.94 74 GLU B C 1
ATOM 1566 O O . GLU B 1 74 ? -10.25 -11.867 2.689 1 97.94 74 GLU B O 1
ATOM 1571 N N . SER B 1 75 ? -8.023 -11.773 2.484 1 98.25 75 SER B N 1
ATOM 1572 C CA . SER B 1 75 ? -7.887 -13.094 3.084 1 98.25 75 SER B CA 1
ATOM 1573 C C . SER B 1 75 ? -8.32 -13.086 4.547 1 98.25 75 SER B C 1
ATOM 1575 O O . SER B 1 75 ? -8.086 -12.109 5.262 1 98.25 75 SER B O 1
ATOM 1577 N N . THR B 1 76 ? -8.859 -14.141 5.027 1 96.25 76 THR B N 1
ATOM 1578 C CA . THR B 1 76 ? -9.266 -14.273 6.422 1 96.25 76 THR B CA 1
ATOM 1579 C C . THR B 1 76 ? -8.055 -14.531 7.316 1 96.25 76 THR B C 1
ATOM 1581 O O . THR B 1 76 ? -8.07 -14.203 8.5 1 96.25 76 THR B O 1
ATOM 1584 N N . SER B 1 77 ? -7.035 -15.156 6.742 1 95.5 77 SER B N 1
ATOM 1585 C CA . SER B 1 77 ? -5.824 -15.461 7.492 1 95.5 77 SER B CA 1
ATOM 1586 C C . SER B 1 77 ? -4.648 -14.617 7.012 1 95.5 77 SER B C 1
ATOM 1588 O O . SER B 1 77 ? -4.645 -14.133 5.879 1 95.5 77 SER B O 1
ATOM 1590 N N . ASN B 1 78 ? -3.742 -14.492 7.992 1 96.19 78 ASN B N 1
ATOM 1591 C CA . ASN B 1 78 ? -2.471 -13.906 7.578 1 96.19 78 ASN B CA 1
ATOM 1592 C C . ASN B 1 78 ? -1.681 -14.859 6.688 1 96.19 78 ASN B C 1
ATOM 1594 O O . ASN B 1 78 ? -1.736 -16.078 6.867 1 96.19 78 ASN B O 1
ATOM 1598 N N . MET B 1 79 ? -1.008 -14.242 5.773 1 95.44 79 MET B N 1
ATOM 1599 C CA . MET B 1 79 ? -0.145 -14.992 4.867 1 95.44 79 MET B CA 1
ATOM 1600 C C . MET B 1 79 ? 1.305 -14.539 4.992 1 95.44 79 MET B C 1
ATOM 1602 O O . MET B 1 79 ? 1.572 -13.414 5.418 1 95.44 79 MET B O 1
ATOM 1606 N N . HIS B 1 80 ? 2.223 -15.445 4.695 1 94.81 80 HIS B N 1
ATOM 1607 C CA . HIS B 1 80 ? 3.633 -15.078 4.625 1 94.81 80 HIS B CA 1
ATOM 1608 C C . HIS B 1 80 ? 3.947 -14.344 3.328 1 94.81 80 HIS B C 1
ATOM 1610 O O . HIS B 1 80 ? 3.777 -14.898 2.238 1 94.81 80 HIS B O 1
ATOM 1616 N N . ILE B 1 81 ? 4.402 -13.125 3.475 1 95.5 81 ILE B N 1
ATOM 1617 C CA . ILE B 1 81 ? 4.664 -12.352 2.27 1 95.5 81 ILE B CA 1
ATOM 1618 C C . ILE B 1 81 ? 6.07 -11.758 2.336 1 95.5 81 ILE B C 1
ATOM 1620 O O . ILE B 1 81 ? 6.637 -11.602 3.422 1 95.5 81 ILE B O 1
ATOM 1624 N N . THR B 1 82 ? 6.648 -11.508 1.254 1 95.12 82 THR B N 1
ATOM 1625 C CA . THR B 1 82 ? 7.891 -10.758 1.104 1 95.12 82 THR B CA 1
ATOM 1626 C C . THR B 1 82 ? 7.672 -9.508 0.25 1 95.12 82 THR B C 1
ATOM 1628 O O . THR B 1 82 ? 7.199 -9.609 -0.885 1 95.12 82 THR B O 1
ATOM 1631 N N . ASP B 1 83 ? 7.969 -8.445 0.815 1 95.25 83 ASP B N 1
ATOM 1632 C CA . ASP B 1 83 ? 7.93 -7.191 0.069 1 95.25 83 ASP B CA 1
ATOM 1633 C C . ASP B 1 83 ? 9.305 -6.855 -0.512 1 95.25 83 ASP B C 1
ATOM 1635 O O . ASP B 1 83 ? 10.312 -6.93 0.189 1 95.25 83 ASP B O 1
ATOM 1639 N N . CYS B 1 84 ? 9.305 -6.594 -1.759 1 95.62 84 CYS B N 1
ATOM 1640 C CA . CYS B 1 84 ? 10.492 -6.152 -2.477 1 95.62 84 CYS B CA 1
ATOM 1641 C C . CYS B 1 84 ? 10.375 -4.688 -2.883 1 95.62 84 CYS B C 1
ATOM 1643 O O . CYS B 1 84 ? 9.445 -4.312 -3.6 1 95.62 84 CYS B O 1
ATOM 1645 N N . ARG B 1 85 ? 11.281 -3.932 -2.473 1 95.5 85 ARG B N 1
ATOM 1646 C CA . ARG B 1 85 ? 11.25 -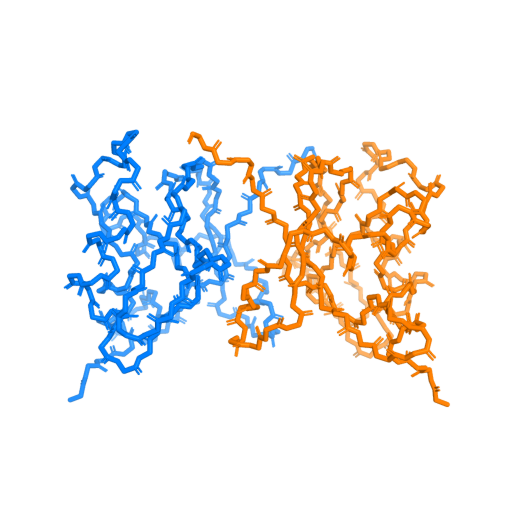2.514 -2.82 1 95.5 85 ARG B CA 1
ATOM 1647 C C . ARG B 1 85 ? 12.594 -2.064 -3.387 1 95.5 85 ARG B C 1
ATOM 1649 O O . ARG B 1 85 ? 13.641 -2.311 -2.785 1 95.5 85 ARG B O 1
ATOM 1656 N N . LEU B 1 86 ? 12.508 -1.384 -4.535 1 96 86 LEU B N 1
ATOM 1657 C CA . LEU B 1 86 ? 13.703 -0.863 -5.191 1 96 86 LEU B CA 1
ATOM 1658 C C . LEU B 1 86 ? 14.445 0.104 -4.281 1 96 86 LEU B C 1
ATOM 1660 O O . LEU B 1 86 ? 13.828 0.948 -3.625 1 96 86 LEU B O 1
ATOM 1664 N N . THR B 1 87 ? 15.758 -0.032 -4.199 1 93.44 87 THR B N 1
ATOM 1665 C CA . THR B 1 87 ? 16.578 0.805 -3.326 1 93.44 87 THR B CA 1
ATOM 1666 C C . THR B 1 87 ? 17 2.076 -4.047 1 93.44 87 THR B C 1
ATOM 1668 O O . THR B 1 87 ? 16.922 2.16 -5.277 1 93.44 87 THR B O 1
ATOM 1671 N N . SER B 1 88 ? 17.422 3.152 -3.285 1 88.19 88 SER B N 1
ATOM 1672 C CA . SER B 1 88 ? 17.812 4.465 -3.783 1 88.19 88 SER B CA 1
ATOM 1673 C C . SER B 1 88 ? 18.969 4.348 -4.781 1 88.19 88 SER B C 1
ATOM 1675 O O . SER B 1 88 ? 19.016 5.098 -5.758 1 88.19 88 SER B O 1
ATOM 1677 N N . ASN B 1 89 ? 19.875 3.506 -4.672 1 83.56 89 ASN B N 1
ATOM 1678 C CA . ASN B 1 89 ? 21.062 3.436 -5.516 1 83.56 89 ASN B CA 1
ATOM 1679 C C . ASN B 1 89 ? 20.891 2.438 -6.652 1 83.56 89 ASN B C 1
ATOM 1681 O O . ASN B 1 89 ? 21.859 2.006 -7.266 1 83.56 89 ASN B O 1
ATOM 1685 N N . SER B 1 90 ? 19.578 2.273 -7 1 87.69 90 SER B N 1
ATOM 1686 C CA . SER B 1 90 ? 19.297 1.291 -8.039 1 87.69 90 SER B CA 1
ATOM 1687 C C . SER B 1 90 ? 18.938 1.97 -9.359 1 87.69 90 SER B C 1
ATOM 1689 O O . SER B 1 90 ? 18.25 2.996 -9.367 1 87.69 90 SER B O 1
ATOM 1691 N N . LYS B 1 91 ? 19.625 1.533 -10.492 1 84.62 91 LYS B N 1
ATOM 1692 C CA . LYS B 1 91 ? 19.297 2.01 -11.836 1 84.62 91 LYS B CA 1
ATOM 1693 C C . LYS B 1 91 ? 19.297 0.86 -12.844 1 84.62 91 LYS B C 1
ATOM 1695 O O . LYS B 1 91 ? 20.156 -0.022 -12.789 1 84.62 91 LYS B O 1
ATOM 1700 N N . PHE B 1 92 ? 18.391 0.933 -13.68 1 91.25 92 PHE B N 1
ATOM 1701 C CA . PHE B 1 92 ? 18.359 -0.059 -14.75 1 91.25 92 PHE B CA 1
ATOM 1702 C C . PHE B 1 92 ? 19.656 -0.014 -15.555 1 91.25 92 PHE B C 1
ATOM 1704 O O . PHE B 1 92 ? 20.172 1.066 -15.859 1 91.25 92 PHE B O 1
ATOM 1711 N N . PRO B 1 93 ? 20.141 -1.258 -15.812 1 92.94 93 PRO B N 1
ATOM 1712 C CA . PRO B 1 93 ? 19.609 -2.613 -15.664 1 92.94 93 PRO B CA 1
ATOM 1713 C C . PRO B 1 93 ? 20 -3.258 -14.336 1 92.94 93 PRO B C 1
ATOM 1715 O O . PRO B 1 93 ? 19.641 -4.41 -14.078 1 92.94 93 PRO B O 1
ATOM 1718 N N . ASP B 1 94 ? 20.734 -2.5 -13.484 1 93.12 94 ASP B N 1
ATOM 1719 C CA . ASP B 1 94 ? 21.141 -3.051 -12.195 1 93.12 94 ASP B CA 1
ATOM 1720 C C . ASP B 1 94 ? 20.094 -2.758 -11.117 1 93.12 94 ASP B C 1
ATOM 1722 O O . ASP B 1 94 ? 20.25 -1.818 -10.336 1 93.12 94 ASP B O 1
ATOM 1726 N N . CYS B 1 95 ? 19.172 -3.566 -11.062 1 96.69 95 CYS B N 1
ATOM 1727 C CA . CYS B 1 95 ? 18.094 -3.389 -10.109 1 96.69 95 CYS B CA 1
ATOM 1728 C C . CYS B 1 95 ? 18.422 -4.043 -8.773 1 96.69 95 CYS B C 1
ATOM 1730 O O . CYS B 1 95 ? 18.734 -5.238 -8.719 1 96.69 95 CYS B O 1
ATOM 1732 N N . LEU B 1 96 ? 18.422 -3.256 -7.688 1 96.19 96 LEU B N 1
ATOM 1733 C CA . LEU B 1 96 ? 18.672 -3.732 -6.332 1 96.19 96 LEU B CA 1
ATOM 1734 C C . LEU B 1 96 ? 17.469 -3.512 -5.434 1 96.19 96 LEU B C 1
ATOM 1736 O O . LEU B 1 96 ? 16.891 -2.422 -5.426 1 96.19 96 LEU B O 1
ATOM 1740 N N . TYR B 1 97 ? 17.141 -4.566 -4.719 1 95.25 97 TYR B N 1
ATOM 1741 C CA . TYR B 1 97 ? 15.938 -4.512 -3.91 1 95.25 97 TYR B CA 1
ATOM 1742 C C . TYR B 1 97 ? 16.25 -4.785 -2.443 1 95.25 97 TYR B C 1
ATOM 1744 O O . TYR B 1 97 ? 17.141 -5.566 -2.127 1 95.25 97 TYR B O 1
ATOM 1752 N N . ARG B 1 98 ? 15.5 -4.102 -1.649 1 93.19 98 ARG B N 1
ATOM 1753 C CA . ARG B 1 98 ? 15.414 -4.453 -0.235 1 93.19 98 ARG B CA 1
ATOM 1754 C C . ARG B 1 98 ? 14.336 -5.512 -0 1 93.19 98 ARG B C 1
ATOM 1756 O O . ARG B 1 98 ? 13.25 -5.438 -0.579 1 93.19 98 ARG B O 1
ATOM 1763 N N . THR B 1 99 ? 14.695 -6.441 0.901 1 93.69 99 THR B N 1
ATOM 1764 C CA . THR B 1 99 ? 13.797 -7.547 1.205 1 93.69 99 THR B CA 1
ATOM 1765 C C . THR B 1 99 ? 13.195 -7.391 2.6 1 93.69 99 THR B C 1
ATOM 1767 O O . THR B 1 99 ? 13.922 -7.18 3.572 1 93.69 99 THR B O 1
ATOM 1770 N N . SER B 1 100 ? 11.828 -7.422 2.633 1 92.12 100 SER B N 1
ATOM 1771 C CA . SER B 1 100 ? 11.148 -7.426 3.924 1 92.12 100 SER B CA 1
ATOM 1772 C C . SER B 1 100 ? 10.109 -8.539 4.004 1 92.12 100 SER B C 1
ATOM 1774 O O . SER B 1 100 ? 9.258 -8.664 3.119 1 92.12 100 SER B O 1
ATOM 1776 N N . GLN B 1 101 ? 10.18 -9.273 5.141 1 91.88 101 GLN B N 1
ATOM 1777 C CA . GLN B 1 101 ? 9.203 -10.344 5.355 1 91.88 101 GLN B CA 1
ATOM 1778 C C . GLN B 1 101 ? 8.117 -9.914 6.336 1 91.88 101 GLN B C 1
ATOM 1780 O O . GLN B 1 101 ? 8.406 -9.266 7.344 1 91.88 101 GLN B O 1
ATOM 1785 N N . GLU B 1 102 ? 6.922 -10.242 5.926 1 91.31 102 GLU B N 1
ATOM 1786 C CA . GLU B 1 102 ? 5.797 -9.898 6.793 1 91.31 102 GLU B CA 1
ATOM 1787 C C . GLU B 1 102 ? 4.75 -11.008 6.801 1 91.31 102 GLU B C 1
ATOM 1789 O O . GLU B 1 102 ? 4.777 -11.898 5.953 1 91.31 102 GLU B O 1
ATOM 1794 N N . GLU B 1 103 ? 4.031 -11 7.848 1 93.44 103 GLU B N 1
ATOM 1795 C CA . GLU B 1 103 ? 2.824 -11.82 7.941 1 93.44 103 GLU B CA 1
ATOM 1796 C C . GLU B 1 103 ? 1.576 -10.945 8.055 1 93.44 103 GLU B C 1
ATOM 1798 O O . GLU B 1 103 ? 1.349 -10.305 9.078 1 93.44 103 GLU B O 1
ATOM 1803 N N . LYS B 1 104 ? 0.782 -10.883 6.996 1 95.12 104 LYS B N 1
ATOM 1804 C CA . LYS B 1 104 ? -0.385 -10.008 6.891 1 95.12 104 LYS B CA 1
ATOM 1805 C C . LYS B 1 104 ? -1.493 -10.672 6.074 1 95.12 104 LYS B C 1
ATOM 1807 O O . LYS B 1 104 ? -1.265 -11.688 5.418 1 95.12 104 LYS B O 1
ATOM 1812 N N . SER B 1 105 ? -2.668 -10.148 6.223 1 96.94 105 SER B N 1
ATOM 1813 C CA . SER B 1 105 ? -3.688 -10.508 5.242 1 96.94 105 SER B CA 1
ATOM 1814 C C . SER B 1 105 ? -3.43 -9.828 3.902 1 96.94 105 SER B C 1
ATOM 1816 O O . SER B 1 105 ? -2.791 -8.773 3.848 1 96.94 105 SER B O 1
ATOM 1818 N N . ILE B 1 106 ? -3.895 -10.477 2.893 1 98.19 106 ILE B N 1
ATOM 1819 C CA . ILE B 1 106 ? -3.707 -9.883 1.573 1 98.19 106 ILE B CA 1
ATOM 1820 C C . ILE B 1 106 ? -5.062 -9.523 0.97 1 98.19 106 ILE B C 1
ATOM 1822 O O . ILE B 1 106 ? -6.086 -10.102 1.344 1 98.19 106 ILE B O 1
ATOM 1826 N N . ILE B 1 107 ? -5.082 -8.555 0.075 1 98.44 107 ILE B N 1
ATOM 1827 C CA . ILE B 1 107 ? -6.238 -8.172 -0.725 1 98.44 107 ILE B CA 1
ATOM 1828 C C . ILE B 1 107 ? -5.918 -8.336 -2.209 1 98.44 107 ILE B C 1
ATOM 1830 O O . ILE B 1 107 ? -4.906 -7.816 -2.693 1 98.44 107 ILE B O 1
ATOM 1834 N N . VAL B 1 108 ? -6.758 -9.055 -2.896 1 98.88 108 VAL B N 1
ATOM 1835 C CA . VAL B 1 108 ? -6.566 -9.281 -4.324 1 98.88 108 VAL B CA 1
ATOM 1836 C C . VAL B 1 108 ? -7.852 -8.938 -5.078 1 98.88 108 VAL B C 1
ATOM 1838 O O . VAL B 1 108 ? -8.953 -9.109 -4.551 1 98.88 108 VAL B O 1
ATOM 1841 N N . ALA B 1 109 ? -7.723 -8.391 -6.273 1 98.88 109 ALA B N 1
ATOM 1842 C CA . ALA B 1 109 ? -8.852 -8.266 -7.195 1 98.88 109 ALA B CA 1
ATOM 1843 C C . ALA B 1 109 ? -9.047 -9.547 -8 1 98.88 109 ALA B C 1
ATOM 1845 O O . ALA B 1 109 ? -8.078 -10.156 -8.453 1 98.88 109 ALA B O 1
ATOM 1846 N N . CYS B 1 110 ? -10.25 -9.906 -8.203 1 98.88 110 CYS B N 1
ATOM 1847 C CA . CYS B 1 110 ? -10.57 -11.164 -8.875 1 98.88 110 CYS B CA 1
ATOM 1848 C C . CYS B 1 110 ? -11.477 -10.922 -10.078 1 98.88 110 CYS B C 1
ATOM 1850 O O . CYS B 1 110 ? -12.25 -9.969 -10.094 1 98.88 110 CYS B O 1
ATOM 1852 N N . GLU B 1 111 ? -11.234 -11.703 -11.055 1 98.56 111 GLU B N 1
ATOM 1853 C CA . GLU B 1 111 ? -12.023 -11.617 -12.273 1 98.56 111 GLU B CA 1
ATOM 1854 C C . GLU B 1 111 ? -12.117 -12.969 -12.977 1 98.56 111 GLU B C 1
ATOM 1856 O O . GLU B 1 111 ? -11.344 -13.883 -12.672 1 98.56 111 GLU B O 1
ATOM 1861 N N . GLY B 1 112 ? -13.172 -13.047 -13.906 1 97.44 112 GLY B N 1
ATOM 1862 C CA . GLY B 1 112 ? -13.211 -14.141 -14.867 1 97.44 112 GLY B CA 1
ATOM 1863 C C . GLY B 1 112 ? -14.039 -15.32 -14.391 1 97.44 112 GLY B C 1
ATOM 1864 O O . GLY B 1 112 ? -14.82 -15.203 -13.445 1 97.44 112 GLY B O 1
ATOM 1865 N N . ASN B 1 113 ? -14.047 -16.25 -15.242 1 96.06 113 ASN B N 1
ATOM 1866 C CA . ASN B 1 113 ? -14.625 -17.562 -15.008 1 96.06 113 ASN B CA 1
ATOM 1867 C C . ASN B 1 113 ? -13.68 -18.672 -15.438 1 96.06 113 ASN B C 1
ATOM 1869 O O . ASN B 1 113 ? -13.492 -18.922 -16.625 1 96.06 113 ASN B O 1
ATOM 1873 N N . PRO B 1 114 ? -13.031 -19.297 -14.594 1 97 114 PRO B N 1
ATOM 1874 C CA . PRO B 1 114 ? -13.18 -19.234 -13.133 1 97 114 PRO B CA 1
ATOM 1875 C C . PRO B 1 114 ? -12.742 -17.906 -12.547 1 97 114 PRO B C 1
ATOM 1877 O O . PRO B 1 114 ? -11.992 -17.156 -13.188 1 97 114 PRO B O 1
ATOM 1880 N N . TYR B 1 115 ? -13.32 -17.625 -11.422 1 98.5 115 TYR B N 1
ATOM 1881 C CA . TYR B 1 115 ? -13.039 -16.391 -10.703 1 98.5 115 TYR B CA 1
ATOM 1882 C C . TYR B 1 115 ? -11.711 -16.484 -9.961 1 98.5 115 TYR B C 1
ATOM 1884 O O . TYR B 1 115 ? -11.602 -17.219 -8.969 1 98.5 115 TYR B O 1
ATOM 1892 N N . VAL B 1 116 ? -10.633 -15.75 -10.406 1 98.81 116 VAL B N 1
ATOM 1893 C CA . VAL B 1 116 ? -9.281 -15.922 -9.883 1 98.81 116 VAL B CA 1
ATOM 1894 C C . VAL B 1 116 ? -8.617 -14.555 -9.703 1 98.81 116 VAL B C 1
ATOM 1896 O O . VAL B 1 116 ? -9.062 -13.57 -10.297 1 98.81 116 VAL B O 1
ATOM 1899 N N . PRO B 1 117 ? -7.539 -14.516 -8.891 1 98.88 117 PRO B N 1
ATOM 1900 C CA . PRO B 1 117 ? -6.836 -13.242 -8.711 1 98.88 117 PRO B CA 1
ATOM 1901 C C . PRO B 1 117 ? -6.195 -12.742 -10 1 98.88 117 PRO B C 1
ATOM 1903 O O . PRO B 1 117 ? -5.57 -13.516 -10.727 1 98.88 117 PRO B O 1
ATOM 1906 N N . VAL B 1 118 ? -6.367 -11.453 -10.195 1 98.88 118 VAL B N 1
ATOM 1907 C CA . VAL B 1 118 ? -5.762 -10.883 -11.398 1 98.88 118 VAL B CA 1
ATOM 1908 C C . VAL B 1 118 ? -4.91 -9.672 -11.023 1 98.88 118 VAL B C 1
ATOM 1910 O O . VAL B 1 118 ? -4.094 -9.203 -11.82 1 98.88 118 VAL B O 1
ATOM 1913 N N . HIS B 1 119 ? -5.094 -9.031 -9.781 1 98.75 119 HIS B N 1
ATOM 1914 C CA . HIS B 1 119 ? -4.316 -7.895 -9.305 1 98.75 119 HIS B CA 1
ATOM 1915 C C . HIS B 1 119 ? -4.094 -7.973 -7.797 1 98.75 119 HIS B C 1
ATOM 1917 O O . HIS B 1 119 ? -5.004 -8.336 -7.047 1 98.75 119 HIS B O 1
ATOM 1923 N N . PHE B 1 120 ? -2.883 -7.73 -7.391 1 98.75 120 PHE B N 1
ATOM 1924 C CA . PHE B 1 120 ? -2.576 -7.562 -5.977 1 98.75 120 PHE B CA 1
ATOM 1925 C C . PHE B 1 120 ? -2.877 -6.137 -5.523 1 98.75 120 PHE B C 1
ATOM 1927 O O . PHE B 1 120 ? -2.26 -5.184 -6.004 1 98.75 120 PHE B O 1
ATOM 1934 N N . ASP B 1 121 ? -3.76 -5.992 -4.566 1 98.38 121 ASP B N 1
ATOM 1935 C CA . ASP B 1 121 ? -4.207 -4.66 -4.18 1 98.38 121 ASP B CA 1
ATOM 1936 C C . ASP B 1 121 ? -3.426 -4.145 -2.973 1 98.38 121 ASP B C 1
ATOM 1938 O O . ASP B 1 121 ? -2.998 -2.99 -2.949 1 98.38 121 ASP B O 1
ATOM 1942 N N . ALA B 1 122 ? -3.266 -5.043 -1.948 1 97.19 122 ALA B N 1
ATOM 1943 C CA . ALA B 1 122 ? -2.594 -4.594 -0.732 1 97.19 122 ALA B CA 1
ATOM 1944 C C . ALA B 1 122 ? -2.312 -5.766 0.205 1 97.19 122 ALA B C 1
ATOM 1946 O O . ALA B 1 122 ? -2.83 -6.863 0.005 1 97.19 122 ALA B O 1
ATOM 1947 N N . SER B 1 123 ? -1.469 -5.512 1.121 1 95.81 123 SER B N 1
ATOM 1948 C CA . SER B 1 123 ? -1.366 -6.293 2.35 1 95.81 123 SER B CA 1
ATOM 1949 C C . SER B 1 123 ? -1.745 -5.457 3.568 1 95.81 123 SER B C 1
ATOM 1951 O O . SER B 1 123 ? -1.425 -4.27 3.637 1 95.81 123 SER B O 1
ATOM 1953 N N . VAL B 1 124 ? -2.484 -6.059 4.484 1 94.19 124 VAL B N 1
ATOM 1954 C CA . VAL B 1 124 ? -3.025 -5.246 5.57 1 94.19 124 VAL B CA 1
ATOM 1955 C C . VAL B 1 124 ? -2.773 -5.938 6.906 1 94.19 124 VAL B C 1
ATOM 1957 O O . VAL B 1 124 ? -2.828 -7.164 7 1 94.19 124 VAL B O 1
ATOM 1960 N N . ALA B 1 125 ? -2.42 -5.098 7.879 1 86.19 125 ALA B N 1
ATOM 1961 C CA . ALA B 1 125 ? -2.275 -5.594 9.242 1 86.19 125 ALA B CA 1
ATOM 1962 C C . ALA B 1 125 ? -3.635 -5.91 9.859 1 86.19 125 ALA B C 1
ATOM 1964 O O . ALA B 1 125 ? -4.656 -5.371 9.43 1 86.19 125 ALA B O 1
ATOM 1965 N N . ALA B 1 126 ? -3.572 -6.848 10.766 1 72.94 126 ALA B N 1
ATOM 1966 C CA . ALA B 1 126 ? -4.797 -7.188 11.484 1 72.94 126 ALA B CA 1
ATOM 1967 C C . ALA B 1 126 ? -5.352 -5.969 12.219 1 72.94 126 ALA B C 1
ATOM 1969 O O . ALA B 1 126 ? -4.594 -5.098 12.656 1 72.94 126 ALA B O 1
ATOM 1970 N N . SER B 1 127 ? -6.617 -5.773 12.188 1 62.19 127 SER B N 1
ATOM 1971 C CA . SER B 1 127 ? -7.277 -4.711 12.938 1 62.19 127 SER B CA 1
ATOM 1972 C C . SER B 1 127 ? -6.984 -4.824 14.43 1 62.19 127 SER B C 1
ATOM 1974 O O . SER B 1 127 ? -6.855 -5.934 14.961 1 62.19 127 SER B O 1
ATOM 1976 N N . ALA B 1 128 ? -6.48 -3.779 15.07 1 51.94 128 ALA B N 1
ATOM 1977 C CA . ALA B 1 128 ? -6.398 -3.797 16.531 1 51.94 128 ALA B CA 1
ATOM 1978 C C . ALA B 1 128 ? -7.789 -3.809 17.156 1 51.94 128 ALA B C 1
ATOM 1980 O O . ALA B 1 128 ? -8.75 -3.309 16.562 1 51.94 128 ALA B O 1
#

Nearest PDB structures (foldseek):
  1izr-assembly1_A  TM=9.918E-01  e=1.863E-23  Bos taurus
  1izp-assembly1_A  TM=9.913E-01  e=2.405E-23  Bos taurus
  1izq-assembly1_A  TM=9.903E-01  e=3.105E-23  Bos taurus
  3di8-assembly1_A  TM=9.910E-01  e=6.682E-23  Bos taurus
  1c9x-assembly1_A  TM=9.929E-01  e=9.195E-23  Bos taurus

InterPro domains:
  IPR001427 Pancreatic ribonuclease [PR00794] (26-45)
  IPR001427 Pancreatic ribonuclease [PR00794] (46-65)
  IPR001427 Pancreatic ribonuclease [PR00794] (71-89)
  IPR001427 Pancreatic ribonuclease [PR00794] (93-115)
  IPR001427 Pancreatic ribonuclease [PTHR11437] (2-124)
  IPR023411 Ribonuclease A, active site [PS00127] (40-46)
  IPR023412 Ribonuclease A-domai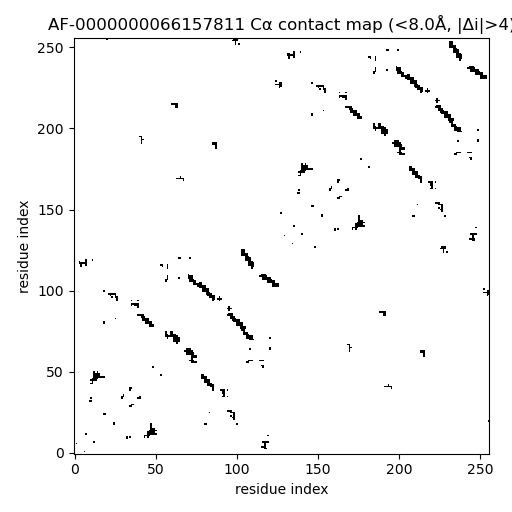n [PF00074] (4-121)
  IPR023412 Ribonuclease A-domain [SM00092] (1-124)
  IPR036816 Ribonuclease A-like domain superfamily [G3DSA:3.10.130.10] (1-128)
  IPR036816 Ribonuclease A-like domain superfamily [SSF54076] (2-124)